Protein 7W5G (pdb70)

Organism: Hypocrea atroviridis (NCBI:txid63577)

Solvent-accessible surface area: 16326 Å² total; per-residue (Å²): 116,63,67,22,49,71,155,74,1,41,161,66,0,75,78,85,115,10,96,1,57,26,0,42,117,40,3,102,70,14,78,42,87,101,4,112,39,20,117,92,6,13,110,97,0,58,109,41,11,154,99,7,99,17,71,144,124,34,28,93,123,15,59,76,103,2,28,1,0,20,3,0,0,3,13,8,5,91,8,176,95,115,33,0,47,5,1,0,13,1,9,0,0,17,32,0,2,42,52,49,10,50,104,61,7,143,28,41,164,69,94,107,14,2,57,101,3,0,58,46,0,28,108,0,0,76,27,0,6,4,137,160,58,90,72,98,43,48,149,74,22,79,18,16,0,60,13,0,3,43,1,0,100,49,0,57,92,18,20,37,108,53,0,5,123,24,0,44,100,21,0,23,67,13,0,44,6,23,67,89,76,29,105,108,145,143,118,94,88,9,27,72,3,153,82,10,26,73,62,52,22,103,28,24,15,24,31,2,9,2,0,3,2,1,16,4,58,105,28,43,0,38,73,148,0,13,115,51,93,0,0,66,50,0,11,68,8,0,4,40,0,4,1,0,0,27,6,0,0,4,0,4,78,42,0,93,92,34,55,1,94,0,3,0,2,0,18,1,32,54,104,120,40,45,1,76,101,0,5,125,102,0,19,21,69,3,84,71,19,20,121,71,0,62,118,0,49,92,110,8,32,90,29,139,128,64,98,140,27,11,55,36,0,98,34,2,9,52,6,0,4,16,3,0,1,0,9,0,8,3,1,20,66,6,63,47,19,7,133,59,100,34,34,57,130,113,91,52,0,74,0,33,0,37,131

Foldseek 3Di:
DAVVLLVVLCVQCAFDKDWFAQLVVLQVVQDWAFAPCLPVLLVVVVVVLVVFPDDPVVSVCCCAFVVQLRLLRRLQVPFDPVLSNLSSLVVVLVVSLCQQQPPPHPQPPPLCSLVVSLVLQLVLLCQQLPDPHDLQRDPVDDRSRRSVSVSSNVLVVLDDNVLSVVLSVLSNQQSVLSNVVRDPDDDSHQDQLVVLLVSCLRHPSCVSQLSSSCSRHRHDQDPVQCPPPLNVLLLSLLSSLQLLVCLVLQVQVCLLVSNQNRSLSSCCSPVVDRSNVSNVVSSVVNSVSSVSNVVSVVVGPDDPPDVVNVVVVVSSSSSSNSSNVSSSVSSCVGPPRHDNVQQDPSRIGTRTNHD

Radius of gyration: 20.21 Å; Cα contacts (8 Å, |Δi|>4): 455; chains: 1; bounding box: 51×44×59 Å

Secondary structure (DSSP, 8-state):
-HHHHHHHHHHHHTT-EEEE--GGGGSTTS-----TTHHHHHHHHHHHHTTS-S-HHHHHHIIIII-HHHHHHHHSTTS-HHHHHHHHHHHHHHHHHHHHHSTTSTTTT-HHHHHHHHHHHHHHHHHHHSSS---SPPTT--HHHHTHHHHHHHHHTTS-HHHHHHHHHHHHHHHHHHHHHS-SS--SSPPPHHHHHHHHHHH-TTHHHHHHHHHHTT----HHHHTSHHHHHHHHHHHHHHHHHHHHHTHHHHHHTT----HHHHHHHHH---HHHHHHHHHHHHHHHHHHHHHHHTTS---SS-HHHHHHHHHHHHHHHHHHHHHHHHHTTSSSSS-GGGB-TT--EEEE---

Nearest PDB structures (foldseek):
  7w5g-assembly1_A  TM=1.003E+00  e=1.400E-52  Trichoderma atroviride
  7w5h-assembly1_A  TM=9.991E-01  e=1.960E-47  Trichoderma atroviride
  7w5j-assembly2_B  TM=9.986E-01  e=8.800E-46  Trichoderma atroviride
  7w5f-assembly1_A  TM=9.976E-01  e=3.267E-45  Trichoderma atroviride
  7w5f-assembly2_B  TM=9.978E-01  e=4.437E-45  Trichoderma atroviride

Structure (mmCIF, N/CA/C/O backbone):
data_7W5G
#
_entry.id   7W5G
#
_cell.length_a   67.831
_cell.length_b   71.063
_cell.length_c   81.017
_cell.angle_alpha   90.000
_cell.angle_beta   90.000
_cell.angle_gamma   90.000
#
_symmetry.space_group_name_H-M   'P 21 21 21'
#
loop_
_entity.id
_entity.type
_entity.pdbx_description
1 polymer 'Terpene cyclase 6'
2 non-polymer 'SULFATE ION'
3 non-polymer GLYCEROL
4 water water
#
loop_
_atom_site.group_PDB
_atom_site.id
_atom_site.type_symbol
_atom_site.label_atom_id
_atom_site.label_alt_id
_atom_site.label_comp_id
_atom_site.label_asym_id
_atom_site.label_entity_id
_atom_site.label_seq_id
_atom_site.pdbx_PDB_ins_code
_atom_site.Cartn_x
_atom_site.Cartn_y
_atom_site.Cartn_z
_atom_site.occupancy
_atom_site.B_iso_or_equiv
_atom_site.auth_seq_id
_atom_site.auth_comp_id
_atom_site.auth_asym_id
_atom_site.auth_atom_id
_atom_site.pdbx_PDB_model_num
ATOM 1 N N . THR A 1 42 ? 32.410 49.894 21.275 1.00 46.18 31 THR A N 1
ATOM 2 C CA . THR A 1 42 ? 33.664 50.164 20.580 1.00 41.97 31 THR A CA 1
ATOM 3 C C . THR A 1 42 ? 33.784 49.294 19.333 1.00 45.10 31 THR A C 1
ATOM 4 O O . THR A 1 42 ? 33.028 48.336 19.162 1.00 43.22 31 THR A O 1
ATOM 8 N N . LEU A 1 43 ? 34.738 49.629 18.462 1.00 41.47 32 LEU A N 1
ATOM 9 C CA . LEU A 1 43 ? 35.003 48.783 17.302 1.00 40.99 32 LEU A CA 1
ATOM 10 C C . LEU A 1 43 ? 35.400 47.375 17.736 1.00 38.75 32 LEU A C 1
ATOM 11 O O . LEU A 1 43 ? 34.879 46.382 17.215 1.00 38.01 32 LEU A O 1
ATOM 16 N N . SER A 1 44 ? 36.302 47.274 18.718 1.00 36.08 33 SER A N 1
ATOM 17 C CA . SER A 1 44 ? 36.766 45.968 19.182 1.00 39.41 33 SER A CA 1
ATOM 18 C C . SER A 1 44 ? 35.627 45.138 19.765 1.00 41.56 33 SER A C 1
ATOM 19 O O . SER A 1 44 ? 35.530 43.931 19.503 1.00 37.74 33 SER A O 1
ATOM 22 N N . GLY A 1 45 ? 34.763 45.759 20.571 1.00 35.70 34 GLY A N 1
ATOM 23 C CA . GLY A 1 45 ? 33.647 45.024 21.147 1.00 36.42 34 GLY A CA 1
ATOM 24 C C . GLY A 1 45 ? 32.650 44.555 20.103 1.00 33.92 34 GLY A C 1
ATOM 25 O O . GLY A 1 45 ? 32.159 43.425 20.163 1.00 30.64 34 GLY A O 1
ATOM 26 N N . GLU A 1 46 ? 32.333 45.419 19.135 1.00 30.17 35 GLU A N 1
ATOM 27 C CA . GLU A 1 46 ? 31.416 45.036 18.062 1.00 32.47 35 GLU A CA 1
ATOM 28 C C . GLU A 1 46 ? 31.967 43.871 17.253 1.00 29.73 35 GLU A C 1
ATOM 29 O O . GLU A 1 46 ? 31.247 42.912 16.951 1.00 30.91 35 GLU A O 1
ATOM 35 N N . ARG A 1 47 ? 33.238 43.958 16.859 1.00 31.14 36 ARG A N 1
ATOM 36 C CA . ARG A 1 47 ? 33.860 42.875 16.108 1.00 32.08 36 ARG A CA 1
ATOM 37 C C . ARG A 1 47 ? 33.833 41.583 16.908 1.00 32.36 36 ARG A C 1
ATOM 38 O O . ARG A 1 47 ? 33.450 40.527 16.393 1.00 27.18 36 ARG A O 1
ATOM 46 N N . ARG A 1 48 ? 34.222 41.662 18.187 1.00 29.81 37 ARG A N 1
ATOM 47 C CA . ARG A 1 48 ? 34.222 40.497 19.066 1.00 31.19 37 ARG A CA 1
ATOM 48 C C . ARG A 1 48 ? 32.858 39.820 19.092 1.00 30.67 37 ARG A C 1
ATOM 49 O O . ARG A 1 48 ? 32.762 38.584 19.079 1.00 29.78 37 ARG A O 1
ATOM 57 N N . GLU A 1 49 ? 31.787 40.619 19.092 1.00 29.74 38 GLU A N 1
ATOM 58 C CA . GLU A 1 49 ? 30.442 40.068 19.195 1.00 31.02 38 GLU A CA 1
ATOM 59 C C . GLU A 1 49 ? 29.977 39.434 17.887 1.00 29.35 38 GLU A C 1
ATOM 60 O O . GLU A 1 49 ? 29.297 38.402 17.905 1.00 26.79 38 GLU A O 1
ATOM 66 N N . ILE A 1 50 ? 30.303 40.044 16.747 1.00 28.69 39 ILE A N 1
ATOM 67 C CA . ILE A 1 50 ? 29.884 39.459 15.474 1.00 27.56 39 ILE A CA 1
ATOM 68 C C . ILE A 1 50 ? 30.599 38.137 15.241 1.00 26.58 39 ILE A C 1
ATOM 69 O O . ILE A 1 50 ? 29.983 37.145 14.832 1.00 25.08 39 ILE A O 1
ATOM 74 N N . ILE A 1 51 ? 31.900 38.090 15.526 1.00 29.81 40 ILE A N 1
ATOM 75 C CA . ILE A 1 51 ? 32.631 36.832 15.421 1.00 28.05 40 ILE A CA 1
ATOM 76 C C . ILE A 1 51 ? 31.991 35.773 16.308 1.00 27.45 40 ILE A C 1
ATOM 77 O O . ILE A 1 51 ? 31.843 34.615 15.906 1.00 25.16 40 ILE A O 1
ATOM 82 N N . ARG A 1 52 ? 31.568 36.159 17.513 1.00 27.52 41 ARG A N 1
ATOM 83 C CA . ARG A 1 52 ? 30.962 35.193 18.425 1.00 29.29 41 ARG A CA 1
ATOM 84 C C . ARG A 1 52 ? 29.676 34.618 17.845 1.00 25.89 41 ARG A C 1
ATOM 85 O O . ARG A 1 52 ? 29.450 33.406 17.885 1.00 29.64 41 ARG A O 1
ATOM 93 N N . ARG A 1 53 ? 28.815 35.479 17.304 1.00 28.28 42 ARG A N 1
ATOM 94 C CA . ARG A 1 53 ? 27.507 35.035 16.839 1.00 26.15 42 ARG A CA 1
ATOM 95 C C . ARG A 1 53 ? 27.575 34.248 15.537 1.00 27.57 42 ARG A C 1
ATOM 96 O O . ARG A 1 53 ? 26.662 33.467 15.259 1.00 28.47 42 ARG A O 1
ATOM 104 N N . ALA A 1 54 ? 28.620 34.440 14.735 1.00 25.27 43 ALA A N 1
ATOM 105 C CA . ALA A 1 54 ? 28.742 33.754 13.453 1.00 29.33 43 ALA A CA 1
ATOM 106 C C . ALA A 1 54 ? 29.774 32.635 13.464 1.00 29.90 43 ALA A C 1
ATOM 107 O O . ALA A 1 54 ? 29.796 31.827 12.525 1.00 27.59 43 ALA A O 1
ATOM 109 N N . LEU A 1 55 ? 30.610 32.552 14.499 1.00 29.45 44 LEU A N 1
ATOM 110 C CA . LEU A 1 55 ? 31.682 31.561 14.518 1.00 28.80 44 LEU A CA 1
ATOM 111 C C . LEU A 1 55 ? 31.143 30.156 14.296 1.00 28.91 44 LEU A C 1
ATOM 112 O O . LEU A 1 55 ? 30.178 29.736 14.941 1.00 28.97 44 LEU A O 1
ATOM 117 N N . ASN A 1 56 ? 31.764 29.442 13.354 1.00 29.88 45 ASN A N 1
ATOM 118 C CA . ASN A 1 56 ? 31.530 28.029 13.079 1.00 29.57 45 ASN A CA 1
ATOM 119 C C . ASN A 1 56 ? 30.154 27.749 12.493 1.00 29.07 45 ASN A C 1
ATOM 120 O O . ASN A 1 56 ? 29.789 26.577 12.328 1.00 24.82 45 ASN A O 1
ATOM 125 N N . LYS A 1 57 ? 29.387 28.786 12.158 1.00 28.25 46 LYS A N 1
ATOM 126 C CA . LYS A 1 57 ? 28.075 28.595 11.558 1.00 24.57 46 LYS A CA 1
ATOM 127 C C . LYS A 1 57 ? 28.193 27.944 10.185 1.00 23.28 46 LYS A C 1
ATOM 128 O O . LYS A 1 57 ? 29.112 28.239 9.414 1.00 23.13 46 LYS A O 1
ATOM 134 N N . LYS A 1 58 ? 27.256 27.048 9.891 1.00 24.14 47 LYS A N 1
ATOM 135 C CA . LYS A 1 58 ? 27.062 26.495 8.560 1.00 23.61 47 LYS A CA 1
ATOM 136 C C . LYS A 1 58 ? 25.743 27.020 8.018 1.00 25.22 47 LYS A C 1
ATOM 137 O O . LYS A 1 58 ? 24.734 27.030 8.734 1.00 23.13 47 LYS A O 1
ATOM 143 N N . ILE A 1 59 ? 25.757 27.486 6.770 1.00 21.84 48 ILE A N 1
ATOM 144 C CA . ILE A 1 59 ? 24.569 28.018 6.122 1.00 19.67 48 ILE A CA 1
ATOM 145 C C . ILE A 1 59 ? 24.455 27.367 4.753 1.00 18.80 48 ILE A C 1
ATOM 146 O O . ILE A 1 59 ? 25.417 27.376 3.980 1.00 21.25 48 ILE A O 1
ATOM 151 N N . LEU A 1 60 ? 23.293 26.793 4.466 1.00 16.19 49 LEU A N 1
ATOM 152 C CA . LEU A 1 60 ? 23.021 26.179 3.168 1.00 16.10 49 LEU A CA 1
ATOM 153 C C . LEU A 1 60 ? 22.370 27.230 2.276 1.00 21.84 49 LEU A C 1
ATOM 154 O O . LEU A 1 60 ? 21.249 27.676 2.544 1.00 23.72 49 LEU A O 1
ATOM 159 N N . VAL A 1 61 ? 23.074 27.646 1.231 1.00 17.14 50 VAL A N 1
ATOM 160 C CA . VAL A 1 61 ? 22.637 28.748 0.377 1.00 17.14 50 VAL A CA 1
ATOM 161 C C . VAL A 1 61 ? 22.074 28.168 -0.915 1.00 15.79 50 VAL A C 1
ATOM 162 O O . VAL A 1 61 ? 22.778 27.409 -1.594 1.00 17.43 50 VAL A O 1
ATOM 166 N N . PRO A 1 62 ? 20.838 28.499 -1.293 1.00 17.65 51 PRO A N 1
ATOM 167 C CA . PRO A 1 62 ? 20.282 28.002 -2.556 1.00 17.86 51 PRO A CA 1
ATOM 168 C C . PRO A 1 62 ? 21.040 28.541 -3.761 1.00 17.79 51 PRO A C 1
ATOM 169 O O . PRO A 1 62 ? 21.797 29.512 -3.680 1.00 16.34 51 PRO A O 1
ATOM 173 N N . ASN A 1 63 ? 20.808 27.896 -4.905 1.00 14.41 52 ASN A N 1
ATOM 174 C CA . ASN A 1 63 ? 21.434 28.301 -6.158 1.00 14.32 52 ASN A CA 1
ATOM 175 C C . ASN A 1 63 ? 20.938 29.683 -6.535 1.00 14.96 52 ASN A C 1
ATOM 176 O O . ASN A 1 63 ? 19.769 29.846 -6.901 1.00 14.43 52 ASN A O 1
ATOM 181 N N . ILE A 1 64 ? 21.827 30.678 -6.477 1.00 15.02 53 ILE A N 1
ATOM 182 C CA . ILE A 1 64 ? 21.409 32.055 -6.730 1.00 16.03 53 ILE A CA 1
ATOM 183 C C . ILE A 1 64 ? 20.922 32.236 -8.163 1.00 14.90 53 ILE A C 1
ATOM 184 O O . ILE A 1 64 ? 20.070 33.089 -8.425 1.00 16.17 53 ILE A O 1
ATOM 189 N N . LEU A 1 65 ? 21.408 31.427 -9.106 1.00 15.88 54 LEU A N 1
ATOM 190 C CA . LEU A 1 65 ? 20.954 31.609 -10.486 1.00 16.55 54 LEU A CA 1
ATOM 191 C C . LEU A 1 65 ? 19.462 31.338 -10.650 1.00 17.33 54 LEU A C 1
ATOM 192 O O . LEU A 1 65 ? 18.850 31.868 -11.585 1.00 14.82 54 LEU A O 1
ATOM 197 N N . GLU A 1 66 ? 18.859 30.554 -9.751 1.00 17.18 55 GLU A N 1
ATOM 198 C CA . GLU A 1 66 ? 17.413 30.363 -9.784 1.00 16.04 55 GLU A CA 1
ATOM 199 C C . GLU A 1 66 ? 16.644 31.654 -9.515 1.00 17.71 55 GLU A C 1
ATOM 200 O O . GLU A 1 66 ? 15.455 31.734 -9.849 1.00 17.71 55 GLU A O 1
ATOM 206 N N . LEU A 1 67 ? 17.280 32.663 -8.923 1.00 12.54 56 LEU A N 1
ATOM 207 C CA . LEU A 1 67 ? 16.577 33.920 -8.678 1.00 14.36 56 LEU A CA 1
ATOM 208 C C . LEU A 1 67 ? 16.554 34.849 -9.883 1.00 15.97 56 LEU A C 1
ATOM 209 O O . LEU A 1 67 ? 15.859 35.871 -9.834 1.00 16.52 56 LEU A O 1
ATOM 214 N N . MET A 1 68 ? 17.290 34.536 -10.951 1.00 16.21 57 MET A N 1
ATOM 215 C CA . MET A 1 68 ? 17.282 35.327 -12.184 1.00 14.17 57 MET A CA 1
ATOM 216 C C . MET A 1 68 ? 16.965 34.421 -13.369 1.00 16.31 57 MET A C 1
ATOM 217 O O . MET A 1 68 ? 17.757 34.299 -14.313 1.00 15.54 57 MET A O 1
ATOM 222 N N . PRO A 1 69 ? 15.787 33.789 -13.362 1.00 16.98 58 PRO A N 1
ATOM 223 C CA . PRO A 1 69 ? 15.557 32.655 -14.276 1.00 17.79 58 PRO A CA 1
ATOM 224 C C . PRO A 1 69 ? 15.445 33.029 -15.749 1.00 19.55 58 PRO A C 1
ATOM 225 O O . PRO A 1 69 ? 15.711 32.173 -16.603 1.00 21.75 58 PRO A O 1
ATOM 229 N N . ALA A 1 70 ? 15.052 34.257 -16.089 1.00 14.17 59 ALA A N 1
ATOM 230 C CA . ALA A 1 70 ? 14.946 34.626 -17.496 1.00 16.33 59 ALA A CA 1
ATOM 231 C C . ALA A 1 70 ? 16.285 34.997 -18.111 1.00 16.59 59 ALA A C 1
ATOM 232 O O . ALA A 1 70 ? 16.331 35.276 -19.313 1.00 16.37 59 ALA A O 1
ATOM 234 N N . TRP A 1 71 ? 17.364 35.009 -17.321 1.00 10.82 60 TRP A N 1
ATOM 235 C CA . TRP A 1 71 ? 18.677 35.463 -17.773 1.00 12.90 60 TRP A CA 1
ATOM 236 C C . TRP A 1 71 ? 19.637 34.279 -17.858 1.00 16.29 60 TRP A C 1
ATOM 237 O O . TRP A 1 71 ? 20.197 33.859 -16.835 1.00 16.04 60 TRP A O 1
ATOM 248 N N . PRO A 1 72 ? 19.873 33.718 -19.039 1.00 14.67 61 PRO A N 1
ATOM 249 C CA . PRO A 1 72 ? 20.622 32.461 -19.121 1.00 18.05 61 PRO A CA 1
ATOM 250 C C . PRO A 1 72 ? 22.125 32.678 -19.058 1.00 17.14 61 PRO A C 1
ATOM 251 O O . PRO A 1 72 ? 22.644 33.741 -19.408 1.00 14.54 61 PRO A O 1
ATOM 255 N N . SER A 1 73 ? 22.821 31.644 -18.591 1.00 15.87 62 SER A N 1
ATOM 256 C CA . SER A 1 73 ? 24.277 31.611 -18.563 1.00 14.06 62 SER A CA 1
ATOM 257 C C . SER A 1 73 ? 24.795 30.719 -19.681 1.00 19.43 62 SER A C 1
ATOM 258 O O . SER A 1 73 ? 24.243 29.643 -19.936 1.00 20.10 62 SER A O 1
ATOM 261 N N . GLU A 1 74 ? 25.880 31.151 -20.319 1.00 15.21 63 GLU A N 1
ATOM 262 C CA . GLU A 1 74 ? 26.550 30.350 -21.336 1.00 13.66 63 GLU A CA 1
ATOM 263 C C . GLU A 1 74 ? 28.058 30.529 -21.198 1.00 14.12 63 GLU A C 1
ATOM 264 O O . GLU A 1 74 ? 28.536 31.399 -20.465 1.00 14.31 63 GLU A O 1
ATOM 270 N N . PHE A 1 75 ? 28.814 29.685 -21.904 1.00 13.95 64 PHE A N 1
ATOM 271 C CA . PHE A 1 75 ? 30.272 29.646 -21.797 1.00 11.47 64 PHE A CA 1
ATOM 272 C C . PHE A 1 75 ? 30.866 29.856 -23.182 1.00 14.10 64 PHE A C 1
ATOM 273 O O . PHE A 1 75 ? 30.529 29.123 -24.112 1.00 15.15 64 PHE A O 1
ATOM 281 N N . GLN A 1 76 ? 31.748 30.848 -23.318 1.00 10.63 65 GLN A N 1
ATOM 282 C CA . GLN A 1 76 ? 32.396 31.090 -24.603 1.00 10.77 65 GLN A CA 1
ATOM 283 C C . GLN A 1 76 ? 33.138 29.822 -25.034 1.00 12.72 65 GLN A C 1
ATOM 284 O O . GLN A 1 76 ? 33.803 29.188 -24.204 1.00 11.21 65 GLN A O 1
ATOM 290 N N . PRO A 1 77 ? 32.997 29.378 -26.286 1.00 11.17 66 PRO A N 1
ATOM 291 C CA . PRO A 1 77 ? 33.427 28.006 -26.627 1.00 11.03 66 PRO A CA 1
ATOM 292 C C . PRO A 1 77 ? 34.930 27.795 -26.698 1.00 14.14 66 PRO A C 1
ATOM 293 O O . PRO A 1 77 ? 35.354 26.645 -26.893 1.00 14.18 66 PRO A O 1
ATOM 297 N N . ASN A 1 78 ? 35.749 28.838 -26.574 1.00 12.05 67 ASN A N 1
ATOM 298 C CA . ASN A 1 78 ? 37.189 28.705 -26.741 1.00 12.82 67 ASN A CA 1
ATOM 299 C C . ASN A 1 78 ? 37.954 28.935 -25.444 1.00 10.70 67 ASN A C 1
ATOM 300 O O . ASN A 1 78 ? 39.155 29.215 -25.484 1.00 11.97 67 ASN A O 1
ATOM 305 N N . ILE A 1 79 ? 37.287 28.816 -24.293 1.00 12.17 68 ILE A N 1
ATOM 306 C CA . ILE A 1 79 ? 37.927 29.168 -23.024 1.00 11.08 68 ILE A CA 1
ATOM 307 C C . ILE A 1 79 ? 39.240 28.414 -22.844 1.00 12.21 68 ILE A C 1
ATOM 308 O O . ILE A 1 79 ? 40.262 28.997 -22.458 1.00 10.88 68 ILE A O 1
ATOM 313 N N . ASP A 1 80 ? 39.237 27.105 -23.131 1.00 12.74 69 ASP A N 1
ATOM 314 C CA . ASP A 1 80 ? 40.430 26.294 -22.895 1.00 11.58 69 ASP A CA 1
ATOM 315 C C . ASP A 1 80 ? 41.599 26.772 -23.743 1.00 11.13 69 ASP A C 1
ATOM 316 O O . ASP A 1 80 ? 42.717 26.927 -23.244 1.00 13.03 69 ASP A O 1
ATOM 321 N N . GLU A 1 81 ? 41.364 26.984 -25.039 1.00 11.68 70 GLU A N 1
ATOM 322 C CA . GLU A 1 81 ? 42.431 27.444 -25.925 1.00 12.06 70 GLU A CA 1
ATOM 323 C C . GLU A 1 81 ? 42.939 28.826 -25.515 1.00 14.71 70 GLU A C 1
ATOM 324 O O . GLU A 1 81 ? 44.136 29.115 -25.614 1.00 13.78 70 GLU A O 1
ATOM 330 N N . VAL A 1 82 ? 42.042 29.697 -25.061 1.00 10.39 71 VAL A N 1
ATOM 331 C CA . VAL A 1 82 ? 42.486 31.014 -24.609 1.00 11.25 71 VAL A CA 1
ATOM 332 C C . VAL A 1 82 ? 43.340 30.880 -23.360 1.00 11.11 71 VAL A C 1
ATOM 333 O O . VAL A 1 82 ? 44.348 31.581 -23.202 1.00 11.70 71 VAL A O 1
ATOM 337 N N . ASN A 1 83 ? 42.987 29.939 -22.479 1.00 10.60 72 ASN A N 1
ATOM 338 C CA . ASN A 1 83 ? 43.779 29.731 -21.273 1.00 11.03 72 ASN A CA 1
ATOM 339 C C . ASN A 1 83 ? 45.194 29.267 -21.604 1.00 12.63 72 ASN A C 1
ATOM 340 O O . ASN A 1 83 ? 46.142 29.620 -20.893 1.00 12.53 72 ASN A O 1
ATOM 345 N N . VAL A 1 84 ? 45.365 28.474 -22.669 1.00 14.00 73 VAL A N 1
ATOM 346 C CA . VAL A 1 84 ? 46.718 28.126 -23.101 1.00 12.96 73 VAL A CA 1
ATOM 347 C C . VAL A 1 84 ? 47.509 29.391 -23.434 1.00 12.76 73 VAL A C 1
ATOM 348 O O . VAL A 1 84 ? 48.673 29.544 -23.032 1.00 15.27 73 VAL A O 1
ATOM 352 N N . GLU A 1 85 ? 46.886 30.327 -24.151 1.00 13.02 74 GLU A N 1
ATOM 353 C CA . GLU A 1 85 ? 47.551 31.590 -24.459 1.00 15.54 74 GLU A CA 1
ATOM 354 C C . GLU A 1 85 ? 47.784 32.419 -23.204 1.00 13.47 74 GLU A C 1
ATOM 355 O O . GLU A 1 85 ? 48.820 33.078 -23.067 1.00 13.55 74 GLU A O 1
ATOM 361 N N . ILE A 1 86 ? 46.818 32.413 -22.289 1.00 13.73 75 ILE A N 1
ATOM 362 C CA . ILE A 1 86 ? 46.951 33.183 -21.056 1.00 9.32 75 ILE A CA 1
ATOM 363 C C . ILE A 1 86 ? 48.100 32.651 -20.208 1.00 11.63 75 ILE A C 1
ATOM 364 O O . ILE A 1 86 ? 48.848 33.421 -19.592 1.00 12.36 75 ILE A O 1
ATOM 369 N N . ASP A 1 87 ? 48.264 31.325 -20.166 1.00 11.50 76 ASP A N 1
ATOM 370 C CA . ASP A 1 87 ? 49.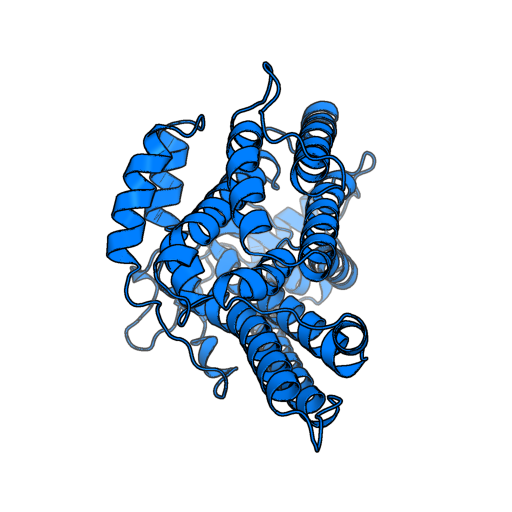352 30.750 -19.388 1.00 14.57 76 ASP A CA 1
ATOM 371 C C . ASP A 1 87 ? 50.707 31.173 -19.938 1.00 14.20 76 ASP A C 1
ATOM 372 O O . ASP A 1 87 ? 51.637 31.444 -19.169 1.00 15.63 76 ASP A O 1
ATOM 377 N N . GLU A 1 88 ? 50.842 31.233 -21.262 1.00 14.99 77 GLU A N 1
ATOM 378 C CA . GLU A 1 88 ? 52.093 31.709 -21.843 1.00 15.84 77 GLU A CA 1
ATOM 379 C C . GLU A 1 88 ? 52.309 33.185 -21.528 1.00 15.88 77 GLU A C 1
ATOM 380 O O . GLU A 1 88 ? 53.414 33.597 -21.159 1.00 14.04 77 GLU A O 1
ATOM 386 N N . TRP A 1 89 ? 51.247 33.983 -21.636 1.00 12.29 78 TRP A N 1
ATOM 387 C CA . TRP A 1 89 ? 51.337 35.412 -21.345 1.00 14.47 78 TRP A CA 1
ATOM 388 C C . TRP A 1 89 ? 51.700 35.679 -19.882 1.00 15.21 78 TRP A C 1
ATOM 389 O O . TRP A 1 89 ? 52.468 36.608 -19.584 1.00 14.57 78 TRP A O 1
ATOM 400 N N . LEU A 1 90 ? 51.161 34.885 -18.953 1.00 13.73 79 LEU A N 1
ATOM 401 C CA . LEU A 1 90 ? 51.418 35.126 -17.530 1.00 14.90 79 LEU A CA 1
ATOM 402 C C . LEU A 1 90 ? 52.891 34.975 -17.172 1.00 18.64 79 LEU A C 1
ATOM 403 O O . LEU A 1 90 ? 53.341 35.567 -16.185 1.00 16.97 79 LEU A O 1
ATOM 408 N N . LYS A 1 91 ? 53.654 34.204 -17.953 1.00 16.41 80 LYS A N 1
ATOM 409 C CA . LYS A 1 91 ? 55.095 34.123 -17.726 1.00 17.06 80 LYS A CA 1
ATOM 410 C C . LYS A 1 91 ? 55.762 35.492 -17.806 1.00 23.06 80 LYS A C 1
ATOM 411 O O . LYS A 1 91 ? 56.750 35.738 -17.103 1.00 24.32 80 LYS A O 1
ATOM 417 N N . THR A 1 92 ? 55.241 36.385 -18.651 1.00 18.50 81 THR A N 1
ATOM 418 C CA . THR A 1 92 ? 55.817 37.709 -18.876 1.00 21.57 81 THR A CA 1
ATOM 419 C C . THR A 1 92 ? 55.344 38.761 -17.874 1.00 23.89 81 THR A C 1
ATOM 420 O O . THR A 1 92 ? 55.854 39.888 -17.897 1.00 23.05 81 THR A O 1
ATOM 424 N N . VAL A 1 93 ? 54.392 38.435 -17.007 1.00 18.23 82 VAL A N 1
ATOM 425 C CA . VAL A 1 93 ? 53.814 39.418 -16.096 1.00 16.67 82 VAL A CA 1
ATOM 426 C C . VAL A 1 93 ? 54.687 39.521 -14.854 1.00 19.94 82 VAL A C 1
ATOM 427 O O . VAL A 1 93 ? 55.032 38.509 -14.234 1.00 18.50 82 VAL A O 1
ATOM 431 N N . ASN A 1 94 ? 55.046 40.750 -14.485 1.00 19.52 83 ASN A N 1
ATOM 432 C CA . ASN A 1 94 ? 55.935 40.978 -13.344 1.00 19.07 83 ASN A CA 1
ATOM 433 C C . ASN A 1 94 ? 55.130 41.086 -12.051 1.00 19.82 83 ASN A C 1
ATOM 434 O O . ASN A 1 94 ? 55.058 42.121 -11.390 1.00 19.35 83 ASN A O 1
ATOM 439 N N . VAL A 1 95 ? 54.504 39.962 -11.728 1.00 19.77 84 VAL A N 1
ATOM 440 C CA . VAL A 1 95 ? 53.819 39.701 -10.473 1.00 17.47 84 VAL A CA 1
ATOM 441 C C . VAL A 1 95 ? 54.431 38.427 -9.909 1.00 19.00 84 VAL A C 1
ATOM 442 O O . VAL A 1 95 ? 54.857 37.551 -10.669 1.00 17.95 84 VAL A O 1
ATOM 446 N N . ALA A 1 96 ? 54.512 38.339 -8.581 1.00 22.03 85 ALA A N 1
ATOM 447 C CA . ALA A 1 96 ? 55.198 37.214 -7.952 1.00 21.25 85 ALA A CA 1
ATOM 448 C C . ALA A 1 96 ? 54.628 35.881 -8.427 1.00 19.97 85 ALA A C 1
ATOM 449 O O . ALA A 1 96 ? 53.414 35.718 -8.566 1.00 17.36 85 ALA A O 1
ATOM 451 N N . LYS A 1 97 ? 55.524 34.925 -8.671 1.00 18.53 86 LYS A N 1
ATOM 452 C CA . LYS A 1 97 ? 55.111 33.638 -9.231 1.00 21.46 86 LYS A CA 1
ATOM 453 C C . LYS A 1 97 ? 54.051 32.954 -8.375 1.00 19.52 86 LYS A C 1
ATOM 454 O O . LYS A 1 97 ? 53.077 32.407 -8.907 1.00 19.26 86 LYS A O 1
ATOM 460 N N . GLU A 1 98 ? 54.206 32.969 -7.048 1.00 20.17 87 GLU A N 1
ATOM 461 C CA . GLU A 1 98 ? 53.224 32.261 -6.231 1.00 23.06 87 GLU A CA 1
ATOM 462 C C . GLU A 1 98 ? 51.856 32.925 -6.330 1.00 22.29 87 GLU A C 1
ATOM 463 O O . GLU A 1 98 ? 50.824 32.238 -6.349 1.00 20.37 87 GLU A O 1
ATOM 469 N N . LYS A 1 99 ? 51.836 34.255 -6.445 1.00 16.54 88 LYS A N 1
ATOM 470 C CA . LYS A 1 99 ? 50.577 34.966 -6.635 1.00 15.02 88 LYS A CA 1
ATOM 471 C C . LYS A 1 99 ? 49.963 34.654 -7.999 1.00 15.35 88 LYS A C 1
ATOM 472 O O . LYS A 1 99 ? 48.750 34.439 -8.103 1.00 14.83 88 LYS A O 1
ATOM 478 N N . LYS A 1 100 ? 50.777 34.631 -9.059 1.00 12.91 89 LYS A N 1
ATOM 479 C CA . LYS A 1 100 ? 50.228 34.332 -10.384 1.00 13.09 89 LYS A CA 1
ATOM 480 C C . LYS A 1 100 ? 49.635 32.927 -10.436 1.00 15.24 89 LYS A C 1
ATOM 481 O O . LYS A 1 100 ? 48.569 32.718 -11.027 1.00 14.12 89 LYS A O 1
ATOM 487 N N . LEU A 1 101 ? 50.314 31.950 -9.830 1.00 17.62 90 LEU A N 1
ATOM 488 C CA . LEU A 1 101 ? 49.810 30.577 -9.844 1.00 16.98 90 LEU A CA 1
ATOM 489 C C . LEU A 1 101 ? 48.491 30.455 -9.091 1.00 16.78 90 LEU A C 1
ATOM 490 O O . LEU A 1 101 ? 47.588 29.722 -9.514 1.00 16.57 90 LEU A O 1
ATOM 49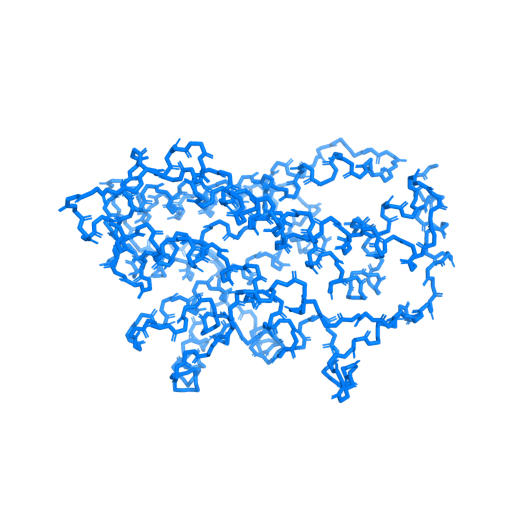5 N N . LYS A 1 102 ? 48.373 31.132 -7.951 1.00 16.52 91 LYS A N 1
ATOM 496 C CA . LYS A 1 102 ? 47.169 30.987 -7.146 1.00 17.66 91 LYS A CA 1
ATOM 497 C C . LYS A 1 102 ? 45.972 31.640 -7.827 1.00 15.66 91 LYS A C 1
ATOM 498 O O . LYS A 1 102 ? 44.878 31.062 -7.859 1.00 16.39 91 LYS A O 1
ATOM 504 N N . HIS A 1 103 ? 46.160 32.838 -8.387 1.00 14.07 92 HIS A N 1
ATOM 505 C CA . HIS A 1 103 ? 45.080 33.466 -9.141 1.00 14.07 92 HIS A CA 1
ATOM 506 C C . HIS A 1 103 ? 44.661 32.608 -10.323 1.00 14.47 92 HIS A C 1
ATOM 507 O O . HIS A 1 103 ? 43.462 32.434 -10.574 1.00 12.74 92 HIS A O 1
ATOM 514 N N . ARG A 1 104 ? 45.635 32.049 -11.046 1.00 13.77 93 ARG A N 1
ATOM 515 C CA . ARG A 1 104 ? 45.314 31.252 -12.229 1.00 13.51 93 ARG A CA 1
ATOM 516 C C . ARG A 1 104 ? 44.516 30.011 -11.851 1.00 13.79 93 ARG A C 1
ATOM 517 O O . ARG A 1 104 ? 43.516 29.681 -12.502 1.00 11.98 93 ARG A O 1
ATOM 525 N N . ALA A 1 105 ? 44.914 29.334 -10.771 1.00 11.31 94 ALA A N 1
ATOM 526 C CA . ALA A 1 105 ? 44.247 28.092 -10.399 1.00 13.50 94 ALA A CA 1
ATOM 527 C C . ALA A 1 105 ? 42.885 28.351 -9.761 1.00 15.28 94 ALA A C 1
ATOM 528 O O . ALA A 1 105 ? 41.876 27.770 -10.175 1.00 12.99 94 ALA A O 1
ATOM 530 N N . ARG A 1 106 ? 42.838 29.215 -8.743 1.00 12.84 95 ARG A N 1
ATOM 531 C CA . ARG A 1 106 ? 41.616 29.406 -7.971 1.00 12.55 95 ARG A CA 1
ATOM 532 C C . ARG A 1 106 ? 40.706 30.465 -8.574 1.00 13.35 95 ARG A C 1
ATOM 533 O O . ARG A 1 106 ? 39.481 30.346 -8.478 1.00 13.95 95 ARG A O 1
ATOM 541 N N . GLY A 1 107 ? 41.270 31.477 -9.213 1.00 12.43 96 GLY A N 1
ATOM 542 C CA . GLY A 1 107 ? 40.462 32.499 -9.857 1.00 14.56 96 GLY A CA 1
ATOM 543 C C . GLY A 1 107 ? 40.095 32.171 -11.295 1.00 11.24 96 GLY A C 1
ATOM 544 O O . GLY A 1 107 ? 38.924 32.265 -11.673 1.00 12.43 96 GLY A O 1
ATOM 545 N N . ASN A 1 108 ? 41.075 31.805 -12.116 1.00 11.55 97 ASN A N 1
ATOM 546 C CA . ASN A 1 108 ? 40.815 31.329 -13.474 1.00 11.22 97 ASN A CA 1
ATOM 547 C C . ASN A 1 108 ? 39.948 32.326 -14.251 1.00 11.42 97 ASN A C 1
ATOM 548 O O . ASN A 1 108 ? 38.854 32.009 -14.716 1.00 10.05 97 ASN A O 1
ATOM 553 N N . TYR A 1 109 ? 40.449 33.562 -14.377 1.00 10.06 98 TYR A N 1
ATOM 554 C CA . TYR A 1 109 ? 39.590 34.642 -14.869 1.00 11.66 98 TYR A CA 1
ATOM 555 C C . TYR A 1 109 ? 39.272 34.549 -16.357 1.00 9.76 98 TYR A C 1
ATOM 556 O O . TYR A 1 109 ? 38.367 35.252 -16.809 1.00 10.90 98 TYR A O 1
ATOM 565 N N . THR A 1 110 ? 39.985 33.728 -17.135 1.00 10.98 99 THR A N 1
ATOM 566 C CA . THR A 1 110 ? 39.545 33.468 -18.510 1.00 8.97 99 THR A CA 1
ATOM 567 C C . THR A 1 110 ? 38.141 32.879 -18.527 1.00 11.83 99 THR A C 1
ATOM 568 O O . THR A 1 110 ? 37.327 33.203 -19.401 1.00 10.59 99 THR A O 1
ATOM 572 N N . LEU A 1 111 ? 37.841 32.010 -17.556 1.00 11.70 100 LEU A N 1
ATOM 573 C CA . LEU A 1 111 ? 36.491 31.475 -17.412 1.00 10.25 100 LEU A CA 1
ATOM 574 C C . LEU A 1 111 ? 35.485 32.581 -17.121 1.00 11.83 100 LEU A C 1
ATOM 575 O O . LEU A 1 111 ? 34.391 32.603 -17.699 1.00 11.33 100 LEU A O 1
ATOM 580 N N . LEU A 1 112 ? 35.833 33.509 -16.221 1.00 9.73 101 LEU A N 1
ATOM 581 C CA . LEU A 1 112 ? 34.954 34.641 -15.947 1.00 10.38 101 LEU A CA 1
ATOM 582 C C . LEU A 1 112 ? 34.676 35.430 -17.218 1.00 8.28 101 LEU A C 1
ATOM 583 O O . LEU A 1 112 ? 33.523 35.749 -17.523 1.00 11.05 101 LEU A O 1
ATOM 588 N N . ALA A 1 113 ? 35.727 35.754 -17.976 1.00 8.64 102 ALA A N 1
ATOM 589 C CA . ALA A 1 113 ? 35.522 36.447 -19.250 1.00 10.58 102 ALA A CA 1
ATOM 590 C C . ALA A 1 113 ? 34.640 35.626 -20.184 1.00 11.34 102 ALA A C 1
ATOM 591 O O . ALA A 1 113 ? 33.759 36.170 -20.866 1.00 10.25 102 ALA A O 1
ATOM 593 N N . GLY A 1 114 ? 34.837 34.303 -20.204 1.00 10.32 103 GLY A N 1
ATOM 594 C CA . GLY A 1 114 ? 34.045 33.464 -21.088 1.00 12.43 103 GLY A CA 1
ATOM 595 C C . GLY A 1 114 ? 32.582 33.381 -20.706 1.00 13.36 103 GLY A C 1
ATOM 596 O O . GLY A 1 114 ? 31.752 33.043 -21.557 1.00 11.92 103 GLY A O 1
ATOM 597 N N . ILE A 1 115 ? 32.247 33.662 -19.446 1.00 10.20 104 ILE A N 1
ATOM 598 C CA . ILE A 1 115 ? 30.843 33.685 -19.041 1.00 11.42 104 ILE A CA 1
ATOM 599 C C . ILE A 1 115 ? 30.236 35.069 -19.241 1.00 11.97 104 ILE A C 1
ATOM 600 O O . ILE A 1 115 ? 29.073 35.194 -19.644 1.00 10.00 104 ILE A O 1
ATOM 605 N N . TYR A 1 116 ? 31.014 36.118 -18.959 1.00 9.45 105 TYR A N 1
ATOM 606 C CA . TYR A 1 116 ? 30.555 37.475 -19.229 1.00 9.96 105 TYR A CA 1
ATOM 607 C C . TYR A 1 116 ? 30.301 37.689 -20.715 1.00 10.66 105 TYR A C 1
ATOM 608 O O . TYR A 1 116 ? 29.405 38.460 -21.090 1.00 11.84 105 TYR A O 1
ATOM 617 N N . TYR A 1 117 ? 31.112 37.059 -21.568 1.00 11.75 106 TYR A N 1
ATOM 618 C CA . TYR A 1 117 ? 31.143 37.351 -23.005 1.00 11.15 106 TYR A CA 1
ATOM 619 C C . TYR A 1 117 ? 31.025 36.047 -23.791 1.00 11.39 106 TYR A C 1
ATOM 620 O O . TYR A 1 117 ? 31.922 35.669 -24.553 1.00 12.50 106 TYR A O 1
ATOM 629 N N . PRO A 1 118 ? 29.916 35.328 -23.627 1.00 10.91 107 PRO A N 1
ATOM 630 C CA . PRO A 1 118 ? 29.850 33.964 -24.177 1.00 12.47 107 PRO A CA 1
ATOM 631 C C . PRO A 1 118 ? 29.742 33.912 -25.683 1.00 14.12 107 PRO A C 1
ATOM 632 O O . PRO A 1 118 ? 29.989 32.844 -26.256 1.00 15.61 107 PRO A O 1
ATOM 636 N N . HIS A 1 119 ? 29.376 35.007 -26.345 1.00 11.40 108 HIS A N 1
ATOM 637 C CA . HIS A 1 119 ? 29.133 34.976 -27.782 1.00 15.66 108 HIS A CA 1
ATOM 638 C C . HIS A 1 119 ? 30.167 35.760 -28.571 1.00 16.30 108 HIS A C 1
ATOM 639 O O . HIS A 1 119 ? 29.985 35.963 -29.780 1.00 14.37 108 HIS A O 1
ATOM 646 N N . CYS A 1 120 ? 31.248 36.204 -27.928 1.00 12.12 109 CYS A N 1
ATOM 647 C CA . CYS A 1 120 ? 32.255 36.952 -28.663 1.00 12.18 109 CYS A CA 1
ATOM 648 C C . CYS A 1 120 ? 33.089 36.009 -29.524 1.00 14.89 109 CYS A C 1
ATOM 649 O O . CYS A 1 120 ? 33.160 34.803 -29.284 1.00 14.80 109 CYS A O 1
ATOM 652 N N . ARG A 1 121 ? 33.684 36.572 -30.570 1.00 14.92 110 ARG A N 1
ATOM 653 C CA . ARG A 1 121 ? 34.612 35.808 -31.387 1.00 16.00 110 ARG A CA 1
ATOM 654 C C . ARG A 1 121 ? 35.898 35.572 -30.608 1.00 15.87 110 ARG A C 1
ATOM 655 O O . ARG A 1 121 ? 36.275 36.368 -29.744 1.00 14.68 110 ARG A O 1
ATOM 663 N N . LYS A 1 122 ? 36.553 34.441 -30.898 1.00 12.81 111 LYS A N 1
ATOM 664 C CA . LYS A 1 122 ? 37.718 34.009 -30.126 1.00 14.98 111 LYS A CA 1
ATOM 665 C C . LYS A 1 122 ? 38.775 35.110 -30.019 1.00 13.89 111 LYS A C 1
ATOM 666 O O . LYS A 1 122 ? 39.428 35.256 -28.977 1.00 12.05 111 LYS A O 1
ATOM 672 N N . GLU A 1 123 ? 38.949 35.899 -31.085 1.00 13.99 112 GLU A N 1
ATOM 673 C CA . GLU A 1 123 ? 39.982 36.937 -31.099 1.00 14.62 112 GLU A CA 1
ATOM 674 C C . GLU A 1 123 ? 39.792 37.967 -29.984 1.00 14.51 112 GLU A C 1
ATOM 675 O O . GLU A 1 123 ? 40.765 38.602 -29.559 1.00 15.23 112 GLU A O 1
ATOM 681 N N . LYS A 1 124 ? 38.565 38.139 -29.485 1.00 11.88 113 LYS A N 1
ATOM 682 C CA . LYS A 1 124 ? 38.335 39.129 -28.430 1.00 13.06 113 LYS A CA 1
ATOM 683 C C . LYS A 1 124 ? 38.691 38.612 -27.041 1.00 13.27 113 LYS A C 1
ATOM 684 O O . LYS A 1 124 ? 38.844 39.410 -26.112 1.00 11.67 113 LYS A O 1
ATOM 690 N N . MET A 1 125 ? 38.822 37.296 -26.873 1.00 11.57 114 MET A N 1
ATOM 691 C CA . MET A 1 125 ? 38.915 36.736 -25.531 1.00 10.86 114 MET A CA 1
ATOM 692 C C . MET A 1 125 ? 40.229 37.076 -24.836 1.00 11.24 114 MET A C 1
ATOM 693 O O . MET A 1 125 ? 40.248 37.216 -23.612 1.00 12.99 114 MET A O 1
ATOM 698 N N . LEU A 1 126 ? 41.337 37.206 -25.574 1.00 10.84 115 LEU A N 1
ATOM 699 C CA . LEU A 1 126 ? 42.623 37.374 -24.897 1.00 11.86 115 LEU A CA 1
ATOM 700 C C . LEU A 1 126 ? 42.668 38.681 -24.107 1.00 10.91 115 LEU A C 1
ATOM 701 O O . LEU A 1 126 ? 43.014 38.686 -22.924 1.00 11.94 115 LEU A O 1
ATOM 706 N N . ALA A 1 127 ? 42.325 39.797 -24.750 1.00 13.21 116 ALA A N 1
ATOM 707 C CA . ALA A 1 127 ? 42.359 41.085 -24.054 1.00 12.27 116 ALA A CA 1
ATOM 708 C C . ALA A 1 127 ? 41.382 41.110 -22.884 1.00 11.62 116 ALA A C 1
ATOM 709 O O . ALA A 1 127 ? 41.700 41.632 -21.809 1.00 11.27 116 ALA A O 1
ATOM 711 N N . LEU A 1 128 ? 40.180 40.562 -23.078 1.00 10.25 117 LEU A N 1
ATOM 712 C CA . LEU A 1 128 ? 39.191 40.545 -22.008 1.00 11.41 117 LEU A CA 1
ATOM 713 C C . LEU A 1 128 ? 39.686 39.733 -20.819 1.00 11.57 117 LEU A C 1
ATOM 714 O O . LEU A 1 128 ? 39.497 40.128 -19.661 1.00 11.05 117 LEU A O 1
ATOM 719 N N . SER A 1 129 ? 40.342 38.602 -21.086 1.00 10.60 118 SER A N 1
ATOM 720 C CA . SER A 1 129 ? 40.851 37.776 -19.996 1.00 8.86 118 SER A CA 1
ATOM 721 C C . SER A 1 129 ? 42.048 38.433 -19.317 1.00 9.93 118 SER A C 1
ATOM 722 O O . SER A 1 129 ? 42.180 38.372 -18.091 1.00 10.82 118 SER A O 1
ATOM 725 N N . GLN A 1 130 ? 42.936 39.053 -20.104 1.00 11.27 119 GLN A N 1
ATOM 726 C CA . GLN A 1 130 ? 44.074 39.766 -19.527 1.00 11.86 119 GLN A CA 1
ATOM 727 C C . GLN A 1 130 ? 43.611 40.879 -18.601 1.00 11.92 119 GLN A C 1
ATOM 728 O O . GLN A 1 130 ? 44.193 41.090 -17.528 1.00 11.26 119 GLN A O 1
ATOM 734 N N . PHE A 1 131 ? 42.583 41.623 -19.010 1.00 9.96 120 PHE A N 1
ATOM 735 C CA . PHE A 1 131 ? 42.098 42.709 -18.157 1.00 11.07 120 PHE A CA 1
ATOM 736 C C . PHE A 1 131 ? 41.690 42.198 -16.786 1.00 11.93 120 PHE A C 1
ATOM 737 O O . PHE A 1 131 ? 41.983 42.836 -15.763 1.00 10.83 120 PHE A O 1
ATOM 745 N N . LEU A 1 132 ? 40.986 41.060 -16.738 1.00 11.46 121 LEU A N 1
ATOM 746 C CA . LEU A 1 132 ? 40.546 40.541 -15.447 1.00 11.18 121 LEU A CA 1
ATOM 747 C C . LEU A 1 132 ? 41.731 40.109 -14.595 1.00 12.54 121 LEU A C 1
ATOM 748 O O . LEU A 1 132 ? 41.744 40.353 -13.385 1.00 10.90 121 LEU A O 1
ATOM 753 N N . TYR A 1 133 ? 42.754 39.491 -15.204 1.00 10.41 122 TYR A N 1
ATOM 754 C CA . TYR A 1 133 ? 43.972 39.224 -14.443 1.00 10.63 122 TYR A CA 1
ATOM 755 C C . TYR A 1 133 ? 44.574 40.512 -13.894 1.00 11.35 122 TYR A C 1
ATOM 756 O O . TYR A 1 133 ? 45.005 40.546 -12.737 1.00 13.35 122 TYR A O 1
ATOM 765 N N . TRP A 1 134 ? 44.592 41.591 -14.689 1.00 12.70 123 TRP A N 1
ATOM 766 C CA . TRP A 1 134 ? 45.100 42.851 -14.155 1.00 12.21 123 TRP A CA 1
ATOM 767 C C . TRP A 1 134 ? 44.287 43.295 -12.941 1.00 13.25 123 TRP A C 1
ATOM 768 O O . TRP A 1 134 ? 44.848 43.616 -11.890 1.00 11.96 123 TRP A O 1
ATOM 779 N N . ILE A 1 135 ? 42.958 43.333 -13.059 1.00 12.69 124 ILE A N 1
ATOM 780 C CA . ILE A 1 135 ? 42.227 44.005 -11.986 1.00 14.13 124 ILE A CA 1
ATOM 781 C C . ILE A 1 135 ? 42.269 43.168 -10.710 1.00 13.26 124 ILE A C 1
ATOM 782 O O . ILE A 1 135 ? 42.350 43.716 -9.605 1.00 12.71 124 ILE A O 1
ATOM 787 N N . PHE A 1 136 ? 42.305 41.838 -10.824 1.00 11.82 125 PHE A N 1
ATOM 788 C CA . PHE A 1 136 ? 42.395 41.041 -9.606 1.00 13.83 125 PHE A CA 1
ATOM 789 C C . PHE A 1 136 ? 43.793 41.108 -8.995 1.00 10.65 125 PHE A C 1
ATOM 790 O O . PHE A 1 136 ? 43.928 41.163 -7.767 1.00 15.05 125 PHE A O 1
ATOM 798 N N . PHE A 1 137 ? 44.842 41.127 -9.824 1.00 10.08 126 PHE A N 1
ATOM 799 C CA . PHE A 1 137 ? 46.198 41.318 -9.299 1.00 11.73 126 PHE A CA 1
ATOM 800 C C . PHE A 1 137 ? 46.324 42.663 -8.598 1.00 14.51 126 PHE A C 1
ATOM 801 O O . PHE A 1 137 ? 46.918 42.768 -7.516 1.00 14.92 126 PHE A O 1
ATOM 809 N N . TRP A 1 138 ? 45.799 43.707 -9.234 1.00 12.10 127 TRP A N 1
ATOM 810 C CA . TRP A 1 138 ? 45.925 45.064 -8.712 1.00 12.84 127 TRP A CA 1
ATOM 811 C C . TRP A 1 138 ? 45.110 45.219 -7.436 1.00 15.64 127 TRP A C 1
ATOM 812 O O . TRP A 1 138 ? 45.606 45.739 -6.423 1.00 16.48 127 TRP A O 1
ATOM 823 N N . ASP A 1 139 ? 43.861 44.745 -7.455 1.00 14.94 128 ASP A N 1
ATOM 824 C CA . ASP A 1 139 ? 43.017 44.819 -6.262 1.00 18.87 128 ASP A CA 1
ATOM 825 C C . ASP A 1 139 ? 43.641 44.075 -5.088 1.00 18.53 128 ASP A C 1
ATOM 826 O O . ASP A 1 139 ? 43.519 44.512 -3.937 1.00 18.69 128 ASP A O 1
ATOM 831 N N . ASP A 1 140 ? 44.342 42.973 -5.365 1.00 17.76 129 ASP A N 1
ATOM 832 C CA . ASP A 1 140 ? 44.967 42.175 -4.315 1.00 18.88 129 ASP A CA 1
ATOM 833 C C . ASP A 1 140 ? 45.926 42.992 -3.460 1.00 24.46 129 ASP A C 1
ATOM 834 O O . ASP A 1 140 ? 46.075 42.718 -2.264 1.00 20.46 129 ASP A O 1
ATOM 839 N N . GLU A 1 141 ? 46.609 43.977 -4.051 1.00 20.32 130 GLU A N 1
ATOM 840 C CA . GLU A 1 141 ? 47.579 44.764 -3.294 1.00 20.95 130 GLU A CA 1
ATOM 841 C C . GLU A 1 141 ? 46.951 45.915 -2.525 1.00 22.95 130 GLU A C 1
ATOM 842 O O . GLU A 1 141 ? 47.628 46.532 -1.691 1.00 25.23 130 GLU A O 1
ATOM 848 N N . ILE A 1 142 ? 45.680 46.208 -2.753 1.00 20.01 131 ILE A N 1
ATOM 849 C CA . ILE A 1 142 ? 45.136 47.444 -2.227 1.00 21.28 131 ILE A CA 1
ATOM 850 C C . ILE A 1 142 ? 43.777 47.191 -1.588 1.00 24.77 131 ILE A C 1
ATOM 851 O O . ILE A 1 142 ? 43.094 48.131 -1.170 1.00 28.64 131 ILE A O 1
ATOM 856 N N . ASP A 1 143 ? 43.393 45.919 -1.463 1.00 25.34 132 ASP A N 1
ATOM 857 C CA . ASP A 1 143 ? 42.165 45.597 -0.751 1.00 29.35 132 ASP A CA 1
ATOM 858 C C . ASP A 1 143 ? 42.454 45.449 0.742 1.00 34.02 132 ASP A C 1
ATOM 859 O O . ASP A 1 143 ? 43.581 45.640 1.206 1.00 32.61 132 ASP A O 1
ATOM 864 N N . THR A 1 144 ? 41.423 45.061 1.500 1.00 36.30 133 THR A N 1
ATOM 865 C CA . THR A 1 144 ? 41.455 45.191 2.955 1.00 39.83 133 THR A CA 1
ATOM 866 C C . THR A 1 144 ? 42.613 44.438 3.602 1.00 34.59 133 THR A C 1
ATOM 867 O O . THR A 1 144 ? 43.019 44.793 4.713 1.00 46.72 133 THR A O 1
ATOM 871 N N . GLY A 1 145 ? 43.165 43.423 2.941 1.00 36.32 134 GLY A N 1
ATOM 872 C CA . GLY A 1 145 ? 44.336 42.745 3.459 1.00 34.89 134 GLY A CA 1
ATOM 873 C C . GLY A 1 145 ? 45.637 43.067 2.760 1.00 34.94 134 GLY A C 1
ATOM 874 O O . GLY A 1 145 ? 46.650 42.412 3.039 1.00 32.02 134 GLY A O 1
ATOM 875 N N . GLY A 1 146 ? 45.662 44.072 1.872 1.00 32.76 135 GLY A N 1
ATOM 876 C CA . GLY A 1 146 ? 46.781 44.247 0.974 1.00 27.99 135 GLY A CA 1
ATOM 877 C C . GLY A 1 146 ? 47.953 45.034 1.552 1.00 27.35 135 GLY A C 1
ATOM 878 O O . GLY A 1 146 ? 47.839 45.748 2.549 1.00 31.46 135 GLY A O 1
ATOM 879 N N . GLU A 1 147 ? 49.088 44.884 0.864 1.00 26.88 136 GLU A N 1
ATOM 880 C CA . GLU A 1 147 ? 50.330 45.564 1.223 1.00 29.76 136 GLU A CA 1
ATOM 881 C C . GLU A 1 147 ? 50.141 47.079 1.335 1.00 28.14 136 GLU A C 1
ATOM 882 O O . GLU A 1 147 ? 50.644 47.718 2.264 1.00 29.40 136 GLU A O 1
ATOM 888 N N . LEU A 1 148 ? 49.408 47.665 0.393 1.00 22.17 137 LEU A N 1
ATOM 889 C CA . LEU A 1 148 ? 49.316 49.113 0.249 1.00 18.72 137 LEU A CA 1
ATOM 890 C C . LEU A 1 148 ? 48.210 49.735 1.087 1.00 21.26 137 LEU A C 1
ATOM 891 O O . LEU A 1 148 ? 48.174 50.962 1.219 1.00 18.27 137 LEU A O 1
ATOM 896 N N . THR A 1 149 ? 47.322 48.917 1.663 1.00 18.67 138 THR A N 1
ATOM 897 C CA . THR A 1 149 ? 46.065 49.432 2.191 1.00 19.85 138 THR A CA 1
ATOM 898 C C . THR A 1 149 ? 46.263 50.295 3.426 1.00 22.81 138 THR A C 1
ATOM 899 O O . THR A 1 149 ? 45.515 51.258 3.631 1.00 26.55 138 THR A O 1
ATOM 903 N N . GLU A 1 150 ? 47.248 49.975 4.261 1.00 21.63 139 GLU A N 1
ATOM 904 C CA . GLU A 1 150 ? 47.452 50.703 5.506 1.00 24.91 139 GLU A CA 1
ATOM 905 C C . GLU A 1 150 ? 48.625 51.672 5.424 1.00 22.62 139 GLU A C 1
ATOM 906 O O . GLU A 1 150 ? 49.161 52.076 6.460 1.00 23.47 139 GLU A O 1
ATOM 912 N N . ASP A 1 151 ? 49.035 52.052 4.218 1.00 18.97 140 ASP A N 1
ATOM 913 C CA . ASP A 1 151 ? 50.100 53.030 4.025 1.00 16.52 140 ASP A CA 1
ATOM 914 C C . ASP A 1 151 ? 49.553 54.165 3.171 1.00 16.79 140 ASP A C 1
ATOM 915 O O . ASP A 1 151 ? 48.974 53.917 2.111 1.00 16.22 140 ASP A O 1
ATOM 920 N N . ARG A 1 152 ? 49.703 55.406 3.649 1.00 14.46 141 ARG A N 1
ATOM 921 C CA . ARG A 1 152 ? 49.162 56.546 2.907 1.00 13.16 141 ARG A CA 1
ATOM 922 C C . ARG A 1 152 ? 49.803 56.663 1.528 1.00 15.55 141 ARG A C 1
ATOM 923 O O . ARG A 1 152 ? 49.106 56.713 0.505 1.00 14.95 141 ARG A O 1
ATOM 931 N N . GLU A 1 153 ? 51.134 56.704 1.478 1.00 13.31 142 GLU A N 1
ATOM 932 C CA . GLU A 1 153 ? 51.817 56.772 0.189 1.00 12.65 142 GLU A CA 1
ATOM 933 C C . GLU A 1 153 ? 51.594 55.502 -0.628 1.00 15.04 142 GLU A C 1
ATOM 934 O O . GLU A 1 153 ? 51.495 55.563 -1.858 1.00 13.71 142 GLU A O 1
ATOM 940 N N . GLY A 1 154 ? 51.537 54.343 0.028 1.00 12.69 143 GLY A N 1
ATOM 941 C CA . GLY A 1 154 ? 51.329 53.109 -0.719 1.00 14.12 143 GLY A CA 1
ATOM 942 C C . GLY A 1 154 ? 50.085 53.170 -1.576 1.00 14.23 143 GLY A C 1
ATOM 943 O O . GLY A 1 154 ? 50.121 52.883 -2.775 1.00 14.48 143 GLY A O 1
ATOM 944 N N . THR A 1 155 ? 48.976 53.613 -0.987 1.00 16.15 144 THR A N 1
ATOM 945 C CA . THR A 1 155 ? 47.732 53.730 -1.741 1.00 15.38 144 THR A CA 1
ATOM 946 C C . THR A 1 155 ? 47.768 54.925 -2.685 1.00 15.65 144 THR A C 1
ATOM 947 O O . THR A 1 155 ? 47.457 54.799 -3.877 1.00 16.56 144 THR A O 1
ATOM 951 N N . ILE A 1 156 ? 48.168 56.092 -2.180 1.00 14.23 145 ILE A N 1
ATOM 952 C CA . ILE A 1 156 ? 48.068 57.309 -2.977 1.00 13.22 145 ILE A CA 1
ATOM 953 C C . ILE A 1 156 ? 48.987 57.253 -4.192 1.00 13.88 145 ILE A C 1
ATOM 954 O O . ILE A 1 156 ? 48.594 57.650 -5.296 1.00 13.53 145 ILE A O 1
ATOM 959 N N . LEU A 1 157 ? 50.224 56.782 -4.017 1.00 11.94 146 LEU A N 1
ATOM 960 C CA . LEU A 1 157 ? 51.143 56.765 -5.154 1.00 11.89 146 LEU A CA 1
ATOM 961 C C . LEU A 1 157 ? 50.760 55.687 -6.170 1.00 12.38 146 LEU A C 1
ATOM 962 O O . LEU A 1 157 ? 50.919 55.882 -7.381 1.00 13.91 146 LEU A O 1
ATOM 967 N N . CYS A 1 158 ? 50.265 54.544 -5.700 1.00 13.09 147 CYS A N 1
ATOM 968 C CA . CYS A 1 158 ? 49.769 53.531 -6.627 1.00 12.60 147 CYS A CA 1
ATOM 969 C C . CYS A 1 158 ? 48.603 54.075 -7.445 1.00 13.60 147 CYS A C 1
ATOM 970 O O . CYS A 1 158 ? 48.545 53.895 -8.666 1.00 13.03 147 CYS A O 1
ATOM 973 N N . CYS A 1 159 ? 47.659 54.747 -6.783 1.00 12.71 148 CYS A N 1
ATOM 974 C CA . CYS A 1 159 ? 46.519 55.296 -7.511 1.00 13.15 148 CYS A CA 1
ATOM 975 C C . CYS A 1 159 ? 46.968 56.361 -8.506 1.00 14.40 148 CYS A C 1
ATOM 976 O O . CYS A 1 159 ? 46.475 56.404 -9.639 1.00 13.25 148 CYS A O 1
ATOM 979 N N . ALA A 1 160 ? 47.934 57.204 -8.119 1.00 12.28 149 ALA A N 1
ATOM 980 C CA . ALA A 1 160 ? 48.455 58.196 -9.062 1.00 13.76 149 ALA A CA 1
ATOM 981 C C . ALA A 1 160 ? 49.068 57.525 -10.288 1.00 13.59 149 ALA A C 1
ATOM 982 O O . ALA A 1 160 ? 48.825 57.943 -11.430 1.00 12.21 149 ALA A O 1
ATOM 984 N N . GLU A 1 161 ? 49.887 56.500 -10.066 1.00 11.89 150 GLU A N 1
ATOM 985 C CA . GLU A 1 161 ? 50.546 55.818 -11.177 1.00 14.49 150 GLU A CA 1
ATOM 986 C C . GLU A 1 161 ? 49.532 55.101 -12.067 1.00 13.20 150 GLU A C 1
ATOM 987 O O . GLU A 1 161 ? 49.652 55.111 -13.301 1.00 12.61 150 GLU A O 1
ATOM 993 N N . THR A 1 162 ? 48.521 54.490 -11.451 1.00 14.35 151 THR A N 1
ATOM 994 C CA . THR A 1 162 ? 47.505 53.766 -12.207 1.00 12.31 151 THR A CA 1
ATOM 995 C C . THR A 1 162 ? 46.606 54.719 -12.986 1.00 14.68 151 THR A C 1
ATOM 996 O O . THR A 1 162 ? 46.282 54.463 -14.154 1.00 13.22 151 THR A O 1
ATOM 1000 N N . ASN A 1 163 ? 46.202 55.837 -12.366 1.00 11.51 152 ASN A N 1
ATOM 1001 C CA . ASN A 1 163 ? 45.419 56.829 -13.096 1.00 11.84 152 ASN A CA 1
ATOM 1002 C C . ASN A 1 163 ? 46.202 57.390 -14.274 1.00 13.47 152 ASN A C 1
ATOM 1003 O O . ASN A 1 163 ? 45.626 57.682 -15.328 1.00 14.83 152 ASN A O 1
ATOM 1008 N N . LYS A 1 164 ? 47.518 57.555 -14.118 1.00 13.92 153 LYS A N 1
ATOM 1009 C CA . LYS A 1 164 ? 48.305 58.072 -15.230 1.00 16.20 153 LYS A CA 1
ATOM 1010 C C . LYS A 1 164 ? 48.338 57.070 -16.377 1.00 14.08 153 LYS A C 1
ATOM 1011 O O . LYS A 1 164 ? 48.234 57.455 -17.548 1.00 13.35 153 LYS A O 1
ATOM 1017 N N . CYS A 1 165 ? 48.451 55.779 -16.054 1.00 13.94 154 CYS A N 1
ATOM 1018 C CA . CYS A 1 165 ? 48.379 54.747 -17.085 1.00 12.94 154 CYS A CA 1
ATOM 1019 C C . CYS A 1 165 ? 47.061 54.831 -17.843 1.00 13.77 154 CYS A C 1
ATOM 1020 O O . CYS A 1 165 ? 47.041 54.827 -19.078 1.00 13.39 154 CYS A O 1
ATOM 1023 N N . ILE A 1 166 ? 45.945 54.928 -17.116 1.00 14.29 155 ILE A N 1
ATOM 1024 C CA . ILE A 1 166 ? 44.639 55.027 -17.768 1.00 12.34 155 ILE A CA 1
ATOM 1025 C C . ILE A 1 166 ? 44.593 56.246 -18.676 1.00 14.57 155 ILE A C 1
ATOM 1026 O O . ILE A 1 166 ? 44.082 56.187 -19.801 1.00 14.14 155 ILE A O 1
ATOM 1031 N N . ASN A 1 167 ? 45.147 57.364 -18.214 1.00 14.56 156 ASN A N 1
ATOM 1032 C CA . ASN A 1 167 ? 45.172 58.566 -19.039 1.00 15.13 156 ASN A CA 1
ATOM 1033 C C . ASN A 1 167 ? 46.081 58.388 -20.245 1.00 12.16 156 ASN A C 1
ATOM 1034 O O . ASN A 1 167 ? 45.722 58.773 -21.366 1.00 14.97 156 ASN A O 1
ATOM 1039 N N . ASP A 1 168 ? 47.275 57.826 -20.020 1.00 15.97 157 ASP A N 1
ATOM 1040 C CA . ASP A 1 168 ? 48.237 57.606 -21.100 1.00 16.18 157 ASP A CA 1
ATOM 1041 C C . ASP A 1 168 ? 47.644 56.739 -22.209 1.00 16.48 157 ASP A C 1
ATOM 1042 O O . ASP A 1 168 ? 47.957 56.929 -23.389 1.00 16.95 157 ASP A O 1
ATOM 1047 N N . CYS A 1 169 ? 46.827 55.745 -21.849 1.00 12.05 158 CYS A N 1
ATOM 1048 C CA . CYS A 1 169 ? 46.358 54.788 -22.846 1.00 10.58 158 CYS A CA 1
ATOM 1049 C C . CYS A 1 169 ? 45.027 55.163 -23.480 1.00 14.68 158 CYS A C 1
ATOM 1050 O O . CYS A 1 169 ? 44.808 54.858 -24.659 1.00 14.51 158 CYS A O 1
ATOM 1053 N N . LEU A 1 170 ? 44.129 55.804 -22.734 1.00 14.04 159 LEU A N 1
ATOM 1054 C CA . LEU A 1 170 ? 42.764 56.028 -23.193 1.00 14.27 159 LEU A CA 1
ATOM 1055 C C . LEU A 1 170 ? 42.440 57.495 -23.484 1.00 13.50 159 LEU A C 1
ATOM 1056 O O . LEU A 1 170 ? 41.344 57.782 -23.987 1.00 11.84 159 LEU A O 1
ATOM 1061 N N . GLY A 1 171 ? 43.371 58.425 -23.229 1.00 15.48 160 GLY A N 1
ATOM 1062 C CA . GLY A 1 171 ? 43.146 59.833 -23.499 1.00 15.57 160 GLY A CA 1
ATOM 1063 C C . GLY A 1 171 ? 43.467 60.200 -24.938 1.00 15.99 160 GLY A C 1
ATOM 1064 O O . GLY A 1 171 ? 43.821 59.358 -25.769 1.00 13.02 160 GLY A O 1
ATOM 1065 N N . PRO A 1 172 ? 43.352 61.491 -25.263 1.00 15.73 161 PRO A N 1
ATOM 1066 C CA . PRO A 1 172 ? 43.426 61.883 -26.675 1.00 16.75 161 PRO A CA 1
ATOM 1067 C C . PRO A 1 172 ? 44.834 62.017 -27.232 1.00 17.00 161 PRO A C 1
ATOM 1068 O O . PRO A 1 172 ? 44.973 62.336 -28.414 1.00 21.23 161 PRO A O 1
ATOM 1072 N N . GLU A 1 173 ? 45.886 61.798 -26.449 1.00 17.57 162 GLU A N 1
ATOM 1073 C CA . GLU A 1 173 ? 47.247 61.764 -26.985 1.00 18.43 162 GLU A CA 1
ATOM 1074 C C . GLU A 1 173 ? 47.959 60.577 -26.370 1.00 20.15 162 GLU A C 1
ATOM 1075 O O . GLU A 1 173 ? 48.813 60.728 -25.490 1.00 20.15 162 GLU A O 1
ATOM 1081 N N . PRO A 1 174 ? 47.626 59.368 -26.816 1.00 16.79 163 PRO A N 1
ATOM 1082 C CA . PRO A 1 174 ? 48.055 58.180 -26.082 1.00 15.52 163 PRO A CA 1
ATOM 1083 C C . PRO A 1 174 ? 49.530 57.881 -26.254 1.00 18.06 163 PRO A C 1
ATOM 1084 O O . PRO A 1 174 ? 50.130 58.129 -27.303 1.00 18.00 163 PRO A O 1
ATOM 1088 N N . ASN A 1 175 ? 50.101 57.314 -25.199 1.00 17.52 164 ASN A N 1
ATOM 1089 C CA . ASN A 1 175 ? 51.453 56.769 -25.215 1.00 18.51 164 ASN A CA 1
ATOM 1090 C C . ASN A 1 175 ? 51.373 55.442 -24.480 1.00 15.93 164 ASN A C 1
ATOM 1091 O O . ASN A 1 175 ? 51.165 55.420 -23.264 1.00 16.85 164 ASN A O 1
ATOM 1096 N N . TYR A 1 176 ? 51.513 54.341 -25.214 1.00 15.17 165 TYR A N 1
ATOM 1097 C CA . TYR A 1 176 ? 51.308 53.015 -24.644 1.00 15.58 165 TYR A CA 1
ATOM 1098 C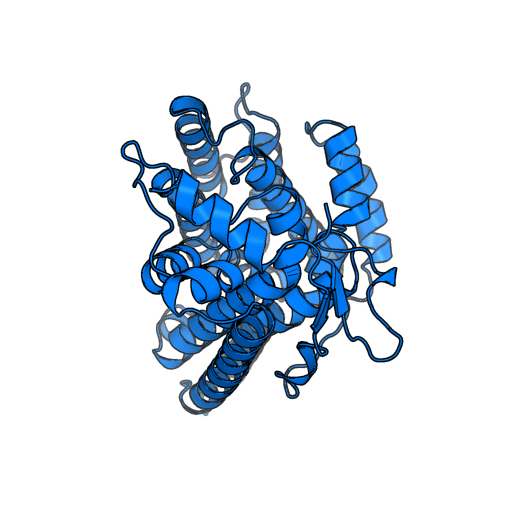 C . TYR A 1 176 ? 52.561 52.424 -24.013 1.00 16.16 165 TYR A C 1
ATOM 1099 O O . TYR A 1 176 ? 52.501 51.307 -23.483 1.00 16.07 165 TYR A O 1
ATOM 1108 N N . THR A 1 177 ? 53.690 53.124 -24.067 1.00 17.33 166 THR A N 1
ATOM 1109 C CA . THR A 1 177 ? 54.934 52.565 -23.545 1.00 18.10 166 THR A CA 1
ATOM 1110 C C . THR A 1 177 ? 55.006 52.763 -22.039 1.00 15.39 166 THR A C 1
ATOM 1111 O O . THR A 1 177 ? 55.004 53.911 -21.573 1.00 18.82 166 THR A O 1
ATOM 1115 N N . PRO A 1 178 ? 55.072 51.695 -21.245 1.00 16.70 167 PRO A N 1
ATOM 1116 C CA . PRO A 1 178 ? 55.192 51.848 -19.793 1.00 16.88 167 PRO A CA 1
ATOM 1117 C C . PRO A 1 178 ? 56.420 52.664 -19.436 1.00 22.07 167 PRO A C 1
ATOM 1118 O O . PRO A 1 178 ? 57.500 52.449 -20.009 1.00 20.30 167 PRO A O 1
ATOM 1122 N N . PRO A 1 179 ? 56.292 53.612 -18.509 1.00 21.44 168 PRO A N 1
ATOM 1123 C CA . PRO A 1 179 ? 57.460 54.380 -18.044 1.00 21.67 168 PRO A CA 1
ATOM 1124 C C . PRO A 1 179 ? 58.504 53.454 -17.441 1.00 21.38 168 PRO A C 1
ATOM 1125 O O . PRO A 1 179 ? 58.166 52.374 -16.943 1.00 18.28 168 PRO A O 1
ATOM 1129 N N . PRO A 1 180 ? 59.781 53.847 -17.469 1.00 24.04 169 PRO A N 1
ATOM 1130 C CA . PRO A 1 180 ? 60.837 52.927 -17.010 1.00 24.58 169 PRO A CA 1
ATOM 1131 C C . PRO A 1 180 ? 60.658 52.423 -15.585 1.00 22.77 169 PRO A C 1
ATOM 1132 O O . PRO A 1 180 ? 61.025 51.280 -15.302 1.00 26.68 169 PRO A O 1
ATOM 1136 N N . GLY A 1 181 ? 60.130 53.237 -14.675 1.00 23.06 170 GLY A N 1
ATOM 1137 C CA . GLY A 1 181 ? 59.953 52.800 -13.301 1.00 25.20 170 GLY A CA 1
ATOM 1138 C C . GLY A 1 181 ? 58.640 52.099 -13.009 1.00 24.42 170 GLY A C 1
ATOM 1139 O O . GLY A 1 181 ? 58.313 51.866 -11.838 1.00 20.65 170 GLY A O 1
ATOM 1140 N N . SER A 1 182 ? 57.888 51.747 -14.050 1.00 19.74 171 SER A N 1
ATOM 1141 C CA . SER A 1 182 ? 56.537 51.222 -13.898 1.00 21.16 171 SER A CA 1
ATOM 1142 C C . SER A 1 182 ? 56.527 49.974 -13.027 1.00 19.25 171 SER A C 1
ATOM 1143 O O . SER A 1 182 ? 57.288 49.032 -13.263 1.00 20.42 171 SER A O 1
ATOM 1146 N N . ARG A 1 183 ? 55.661 49.965 -12.015 1.00 16.82 172 ARG A N 1
ATOM 1147 C CA . ARG A 1 183 ? 55.527 48.768 -11.198 1.00 16.44 172 ARG A CA 1
ATOM 1148 C C . ARG A 1 183 ? 54.776 47.682 -11.969 1.00 16.89 172 ARG A C 1
ATOM 1149 O O . ARG A 1 183 ? 54.055 47.954 -12.929 1.00 16.50 172 ARG A O 1
ATOM 1157 N N . GLY A 1 184 ? 54.950 46.436 -11.521 1.00 18.29 173 GLY A N 1
ATOM 1158 C CA . GLY A 1 184 ? 54.436 45.299 -12.276 1.00 18.81 173 GLY A CA 1
ATOM 1159 C C . GLY A 1 184 ? 52.944 45.366 -12.550 1.00 17.50 173 GLY A C 1
ATOM 1160 O O . GLY A 1 184 ? 52.494 45.075 -13.660 1.00 16.21 173 GLY A O 1
ATOM 1161 N N . THR A 1 185 ? 52.152 45.737 -11.546 1.00 15.85 174 THR A N 1
ATOM 1162 C CA . THR A 1 185 ? 50.706 45.753 -11.740 1.00 15.69 174 THR A CA 1
ATOM 1163 C C . THR A 1 185 ? 50.208 46.957 -12.523 1.00 16.71 174 THR A C 1
ATOM 1164 O O . THR A 1 185 ? 49.002 47.036 -12.776 1.00 17.59 174 THR A O 1
ATOM 1168 N N . VAL A 1 186 ? 51.072 47.908 -12.882 1.00 14.17 175 VAL A N 1
ATOM 1169 C CA . VAL A 1 186 ? 50.713 48.976 -13.806 1.00 13.27 175 VAL A CA 1
ATOM 1170 C C . VAL A 1 186 ? 51.340 48.754 -15.177 1.00 14.45 175 VAL A C 1
ATOM 1171 O O . VAL A 1 186 ? 50.692 48.969 -16.203 1.00 12.90 175 VAL A O 1
ATOM 1175 N N . GLU A 1 187 ? 52.596 48.310 -15.205 1.00 14.78 176 GLU A N 1
ATOM 1176 C CA . GLU A 1 187 ? 53.264 47.983 -16.462 1.00 15.25 176 GLU A CA 1
ATOM 1177 C C . GLU A 1 187 ? 52.413 47.059 -17.333 1.00 15.02 176 GLU A C 1
ATOM 1178 O O . GLU A 1 187 ? 52.326 47.247 -18.557 1.00 15.16 176 GLU A O 1
ATOM 1184 N N . MET A 1 188 ? 51.766 46.064 -16.717 1.00 16.02 177 MET A N 1
ATOM 1185 C CA . MET A 1 188 ? 50.962 45.102 -17.473 1.00 14.63 177 MET A CA 1
ATOM 1186 C C . MET A 1 188 ? 49.687 45.729 -18.016 1.00 12.06 177 MET A C 1
ATOM 1187 O O . MET A 1 188 ? 49.113 45.206 -18.975 1.00 11.62 177 MET A O 1
ATOM 1192 N N . LEU A 1 189 ? 49.234 46.837 -17.427 1.00 11.57 178 LEU A N 1
ATOM 1193 C CA . LEU A 1 189 ? 47.968 47.429 -17.843 1.00 13.37 178 LEU A CA 1
ATOM 1194 C C . LEU A 1 189 ? 48.098 48.167 -19.174 1.00 13.55 178 LEU A C 1
ATOM 1195 O O . LEU A 1 189 ? 47.128 48.221 -19.946 1.00 12.73 178 LEU A O 1
ATOM 1200 N N . TYR A 1 190 ? 49.291 48.707 -19.476 1.00 11.67 179 TYR A N 1
ATOM 1201 C CA . TYR A 1 190 ? 49.481 49.489 -20.695 1.00 11.75 179 TYR A CA 1
ATOM 1202 C C . TYR A 1 190 ? 49.087 48.731 -21.959 1.00 11.46 179 TYR A C 1
ATOM 1203 O O . TYR A 1 190 ? 48.237 49.231 -22.714 1.00 11.98 179 TYR A O 1
ATOM 1212 N N . PRO A 1 191 ? 49.643 47.547 -22.257 1.00 14.32 180 PRO A N 1
ATOM 1213 C CA . PRO A 1 191 ? 49.225 46.849 -23.488 1.00 15.16 180 PRO A CA 1
ATOM 1214 C C . PRO A 1 191 ? 47.786 46.380 -23.459 1.00 13.41 180 PRO A C 1
ATOM 1215 O O . PRO A 1 191 ? 47.164 46.270 -24.524 1.00 11.98 180 PRO A O 1
ATOM 1219 N N . ILE A 1 192 ? 47.246 46.085 -22.274 1.00 11.60 181 ILE A N 1
ATOM 1220 C CA . ILE A 1 192 ? 45.852 45.662 -22.184 1.00 12.17 181 ILE A CA 1
ATOM 1221 C C . ILE A 1 192 ? 44.928 46.786 -22.641 1.00 12.97 181 ILE A C 1
ATOM 1222 O O . ILE A 1 192 ? 44.033 46.582 -23.476 1.00 13.79 181 ILE A O 1
ATOM 1227 N N . LEU A 1 193 ? 45.137 47.997 -22.106 1.00 12.37 182 LEU A N 1
ATOM 1228 C CA . LEU A 1 193 ? 44.296 49.124 -22.500 1.00 10.53 182 LEU A CA 1
ATOM 1229 C C . LEU A 1 193 ? 44.514 49.485 -23.967 1.00 12.01 182 LEU A C 1
ATOM 1230 O O . LEU A 1 193 ? 43.566 49.857 -24.670 1.00 13.23 182 LEU A O 1
ATOM 1235 N N . ARG A 1 194 ? 45.749 49.356 -24.456 1.00 11.60 183 ARG A N 1
ATOM 1236 C CA . ARG A 1 194 ? 46.008 49.565 -25.881 1.00 12.17 183 ARG A CA 1
ATOM 1237 C C . ARG A 1 194 ? 45.168 48.619 -26.727 1.00 11.83 183 ARG A C 1
ATOM 1238 O O . ARG A 1 194 ? 44.537 49.029 -27.708 1.00 13.20 183 ARG A O 1
ATOM 1246 N N . ASP A 1 195 ? 45.145 47.338 -26.354 1.00 13.73 184 ASP A N 1
ATOM 1247 C CA . ASP A 1 195 ? 44.418 46.351 -27.144 1.00 13.82 184 ASP A CA 1
ATOM 1248 C C . ASP A 1 195 ? 42.913 46.557 -27.043 1.00 12.78 184 ASP A C 1
ATOM 1249 O O . ASP A 1 195 ? 42.202 46.431 -28.047 1.00 11.12 184 ASP A O 1
ATOM 1254 N N . LEU A 1 196 ? 42.401 46.875 -25.847 1.00 11.79 185 LEU A N 1
ATOM 1255 C CA . LEU A 1 196 ? 40.967 47.131 -25.723 1.00 12.20 185 LEU A CA 1
ATOM 1256 C C . LEU A 1 196 ? 40.566 48.353 -26.530 1.00 11.93 185 LEU A C 1
ATOM 1257 O O . LEU A 1 196 ? 39.540 48.341 -27.222 1.00 11.73 185 LEU A O 1
ATOM 1262 N N . ARG A 1 197 ? 41.370 49.417 -26.463 1.00 12.53 186 ARG A N 1
ATOM 1263 C CA . ARG A 1 197 ? 41.010 50.629 -27.181 1.00 10.75 186 ARG A CA 1
ATOM 1264 C C . ARG A 1 197 ? 40.989 50.391 -28.685 1.00 12.78 186 ARG A C 1
ATOM 1265 O O . ARG A 1 197 ? 40.166 50.978 -29.392 1.00 15.21 186 ARG A O 1
ATOM 1273 N N . ALA A 1 198 ? 41.857 49.507 -29.178 1.00 12.96 187 ALA A N 1
ATOM 1274 C CA . ALA A 1 198 ? 41.870 49.143 -30.594 1.00 16.16 187 ALA A CA 1
ATOM 1275 C C . ALA A 1 198 ? 40.570 48.495 -31.055 1.00 16.32 187 ALA A C 1
ATOM 1276 O O . ALA A 1 198 ? 40.308 48.453 -32.264 1.00 18.53 187 ALA A O 1
ATOM 1278 N N . GLY A 1 199 ? 39.753 47.984 -30.134 1.00 11.93 188 GLY A N 1
ATOM 1279 C CA . GLY A 1 199 ? 38.462 47.428 -30.479 1.00 12.12 188 GLY A CA 1
ATOM 1280 C C . GLY A 1 199 ? 37.266 48.224 -30.007 1.00 13.66 188 GLY A C 1
ATOM 1281 O O . GLY A 1 199 ? 36.139 47.715 -30.079 1.00 12.98 188 GLY A O 1
ATOM 1282 N N . LEU A 1 200 ? 37.461 49.463 -29.540 1.00 12.63 189 LEU A N 1
ATOM 1283 C CA . LEU A 1 200 ? 36.405 50.312 -29.008 1.00 12.15 189 LEU A CA 1
ATOM 1284 C C . LEU A 1 200 ? 36.328 51.611 -29.803 1.00 13.53 189 LEU A C 1
ATOM 1285 O O . LEU A 1 200 ? 37.357 52.162 -30.201 1.00 14.81 189 LEU A O 1
ATOM 1290 N N . SER A 1 201 ? 35.107 52.106 -30.008 1.00 12.90 190 SER A N 1
ATOM 1291 C CA . SER A 1 201 ? 34.897 53.420 -30.605 1.00 13.25 190 SER A CA 1
ATOM 1292 C C . SER A 1 201 ? 35.327 54.505 -29.622 1.00 12.52 190 SER A C 1
ATOM 1293 O O . SER A 1 201 ? 35.513 54.239 -28.433 1.00 13.55 190 SER A O 1
ATOM 1296 N N . PRO A 1 202 ? 35.483 55.753 -30.087 1.00 13.09 191 PRO A N 1
ATOM 1297 C CA . PRO A 1 202 ? 35.796 56.833 -29.133 1.00 10.86 191 PRO A CA 1
ATOM 1298 C C . PRO A 1 202 ? 34.742 57.015 -28.058 1.00 14.07 191 PRO A C 1
ATOM 1299 O O . PRO A 1 202 ? 35.091 57.324 -26.909 1.00 15.00 191 PRO A O 1
ATOM 1303 N N . VAL A 1 203 ? 33.461 56.856 -28.391 1.00 13.77 192 VAL A N 1
ATOM 1304 C CA . VAL A 1 203 ? 32.420 57.034 -27.381 1.00 12.03 192 VAL A CA 1
ATOM 1305 C C . VAL A 1 203 ? 32.538 55.963 -26.300 1.00 13.81 192 VAL A C 1
ATOM 1306 O O . VAL A 1 203 ? 32.499 56.261 -25.100 1.00 11.15 192 VAL A O 1
ATOM 1310 N N . SER A 1 204 ? 32.708 54.699 -26.701 1.00 12.85 193 SER A N 1
ATOM 1311 C CA . SER A 1 204 ? 32.890 53.649 -25.702 1.00 14.13 193 SER A CA 1
ATOM 1312 C C . SER A 1 204 ? 34.186 53.827 -24.927 1.00 12.61 193 SER A C 1
ATOM 1313 O O . SER A 1 204 ? 34.249 53.500 -23.738 1.00 12.49 193 SER A O 1
ATOM 1316 N N . THR A 1 205 ? 35.230 54.324 -25.585 1.00 11.23 194 THR A N 1
ATOM 1317 C CA . THR A 1 205 ? 36.500 54.554 -24.909 1.00 10.72 194 THR A CA 1
ATOM 1318 C C . THR A 1 205 ? 36.362 55.575 -23.784 1.00 11.42 194 THR A C 1
ATOM 1319 O O . THR A 1 205 ? 36.918 55.384 -22.695 1.00 11.76 194 THR A O 1
ATOM 1323 N N . MET A 1 206 ? 35.596 56.647 -24.007 1.00 12.28 195 MET A N 1
ATOM 1324 C CA . MET A 1 206 ? 35.392 57.635 -22.948 1.00 11.82 195 MET A CA 1
ATOM 1325 C C . MET A 1 206 ? 34.742 57.005 -21.722 1.00 11.42 195 MET A C 1
ATOM 1326 O O . MET A 1 206 ? 35.089 57.342 -20.582 1.00 12.43 195 MET A O 1
ATOM 1331 N N . ARG A 1 207 ? 33.788 56.095 -21.936 1.00 11.40 196 ARG A N 1
ATOM 1332 C CA . ARG A 1 207 ? 33.139 55.436 -20.808 1.00 11.45 196 ARG A CA 1
ATOM 1333 C C . ARG A 1 207 ? 34.110 54.520 -20.078 1.00 12.89 196 ARG A C 1
ATOM 1334 O O . ARG A 1 207 ? 34.198 54.552 -18.841 1.00 11.35 196 ARG A O 1
ATOM 1342 N N . LEU A 1 208 ? 34.864 53.707 -20.825 1.00 10.01 197 LEU A N 1
ATOM 1343 C CA . LEU A 1 208 ? 35.836 52.831 -20.177 1.00 12.30 197 LEU A CA 1
ATOM 1344 C C . LEU A 1 208 ? 36.826 53.643 -19.356 1.00 11.33 197 LEU A C 1
ATOM 1345 O O . LEU A 1 208 ? 37.136 53.296 -18.210 1.00 10.80 197 LEU A O 1
ATOM 1350 N N . LYS A 1 209 ? 37.336 54.732 -19.934 1.00 11.80 198 LYS A N 1
ATOM 1351 C CA . LYS A 1 209 ? 38.324 55.553 -19.239 1.00 11.39 198 LYS A CA 1
ATOM 1352 C C . LYS A 1 209 ? 37.764 56.083 -17.931 1.00 10.59 198 LYS A C 1
ATOM 1353 O O . LYS A 1 209 ? 38.390 55.952 -16.873 1.00 9.32 198 LYS A O 1
ATOM 1359 N N . GLN A 1 210 ? 36.577 56.691 -17.977 1.00 11.25 199 GLN A N 1
ATOM 1360 C CA . GLN A 1 210 ? 36.038 57.272 -16.753 1.00 12.18 199 GLN A CA 1
ATOM 1361 C C . GLN A 1 210 ? 35.700 56.193 -15.732 1.00 12.54 199 GLN A C 1
ATOM 1362 O O . GLN A 1 210 ? 35.888 56.392 -14.524 1.00 12.52 199 GLN A O 1
ATOM 1368 N N . GLU A 1 211 ? 35.210 55.041 -16.195 1.00 9.66 200 GLU A N 1
ATOM 1369 C CA . GLU A 1 211 ? 34.852 53.987 -15.252 1.00 10.88 200 GLU A CA 1
ATOM 1370 C C . GLU A 1 211 ? 36.087 53.473 -14.528 1.00 11.32 200 GLU A C 1
ATOM 1371 O O . GLU A 1 211 ? 36.032 53.159 -13.332 1.00 12.88 200 GLU A O 1
ATOM 1377 N N . LEU A 1 212 ? 37.219 53.401 -15.235 1.00 10.21 201 LEU A N 1
ATOM 1378 C CA . LEU A 1 212 ? 38.453 52.950 -14.608 1.00 9.00 201 LEU A CA 1
ATOM 1379 C C . LEU A 1 212 ? 38.968 53.972 -13.600 1.00 11.26 201 LEU A C 1
ATOM 1380 O O . LEU A 1 212 ? 39.392 53.596 -12.498 1.00 10.02 201 LEU A O 1
ATOM 1385 N N . HIS A 1 213 ? 38.950 55.265 -13.956 1.00 10.01 202 HIS A N 1
ATOM 1386 C CA . HIS A 1 213 ? 39.293 56.299 -12.978 1.00 11.18 202 HIS A CA 1
ATOM 1387 C C . HIS A 1 213 ? 38.402 56.205 -11.752 1.00 11.57 202 HIS A C 1
ATOM 1388 O O . HIS A 1 213 ? 38.877 56.347 -10.621 1.00 12.57 202 HIS A O 1
ATOM 1395 N N . ASP A 1 214 ? 37.099 55.983 -11.961 1.00 13.39 203 ASP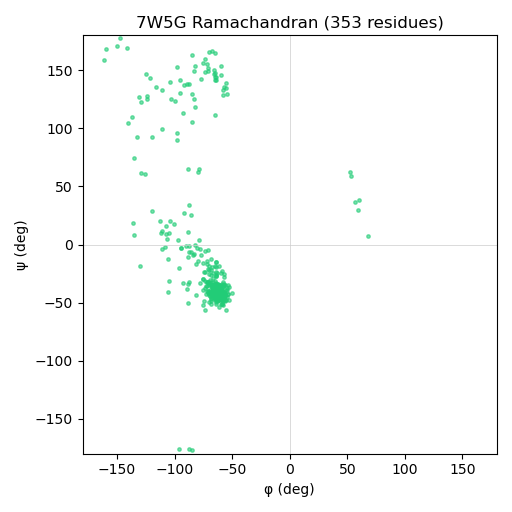 A N 1
ATOM 1396 C CA . ASP A 1 214 ? 36.168 55.893 -10.839 1.00 14.69 203 ASP A CA 1
ATOM 1397 C C . ASP A 1 214 ? 36.540 54.752 -9.910 1.00 15.64 203 ASP A C 1
ATOM 1398 O O . ASP A 1 214 ? 36.468 54.891 -8.682 1.00 15.18 203 ASP A O 1
ATOM 1403 N N . TYR A 1 215 ? 36.902 53.600 -10.485 1.00 10.70 204 TYR A N 1
ATOM 1404 C CA . TYR A 1 215 ? 37.333 52.458 -9.684 1.00 12.13 204 TYR A CA 1
ATOM 1405 C C . TYR A 1 215 ? 38.607 52.778 -8.897 1.00 15.01 204 TYR A C 1
ATOM 1406 O O . TYR A 1 215 ? 38.684 52.522 -7.687 1.00 14.68 204 TYR A O 1
ATOM 1415 N N . VAL A 1 216 ? 39.620 53.334 -9.569 1.00 10.87 205 VAL A N 1
ATOM 1416 C CA . VAL A 1 216 ? 40.882 53.642 -8.894 1.00 12.45 205 VAL A CA 1
ATOM 1417 C C . VAL A 1 216 ? 40.679 54.722 -7.840 1.00 12.60 205 VAL A C 1
ATOM 1418 O O . VAL A 1 216 ? 41.219 54.638 -6.726 1.00 14.94 205 VAL A O 1
ATOM 1422 N N . ASN A 1 217 ? 39.916 55.761 -8.170 1.00 12.19 206 ASN A N 1
ATOM 1423 C CA . ASN A 1 217 ? 39.670 56.821 -7.192 1.00 13.82 206 ASN A CA 1
ATOM 1424 C C . ASN A 1 217 ? 38.809 56.330 -6.034 1.00 17.98 206 ASN A C 1
ATOM 1425 O O . ASN A 1 217 ? 38.970 56.798 -4.895 1.00 17.52 206 ASN A O 1
ATOM 1430 N N . GLY A 1 218 ? 37.895 55.395 -6.301 1.00 14.77 207 GLY A N 1
ATOM 1431 C CA . GLY A 1 218 ? 37.144 54.789 -5.215 1.00 15.83 207 GLY A CA 1
ATOM 1432 C C . GLY A 1 218 ? 38.051 54.132 -4.197 1.00 20.93 207 GLY A C 1
ATOM 1433 O O . GLY A 1 218 ? 37.874 54.305 -2.988 1.00 21.38 207 GLY A O 1
ATOM 1434 N N . VAL A 1 219 ? 39.050 53.386 -4.673 1.00 18.22 208 VAL A N 1
ATOM 1435 C CA . VAL A 1 219 ? 40.041 52.797 -3.775 1.00 19.79 208 VAL A CA 1
ATOM 1436 C C . VAL A 1 219 ? 40.755 53.890 -2.992 1.00 19.37 208 VAL A C 1
ATOM 1437 O O . VAL A 1 219 ? 40.903 53.812 -1.766 1.00 22.00 208 VAL A O 1
ATOM 1441 N N . LYS A 1 220 ? 41.205 54.934 -3.694 1.00 17.54 209 LYS A N 1
ATOM 1442 C CA . LYS A 1 220 ? 41.954 55.998 -3.036 1.00 19.12 209 LYS A CA 1
ATOM 1443 C C . LYS A 1 220 ? 41.114 56.691 -1.972 1.00 21.33 209 LYS A C 1
ATOM 1444 O O . LYS A 1 220 ? 41.601 56.983 -0.873 1.00 21.89 209 LYS A O 1
ATOM 1450 N N . ASN A 1 221 ? 39.846 56.948 -2.272 1.00 19.32 210 ASN A N 1
ATOM 1451 C CA . ASN A 1 221 ? 39.000 57.677 -1.337 1.00 24.05 210 ASN A CA 1
ATOM 1452 C C . ASN A 1 221 ? 38.464 56.814 -0.203 1.00 23.70 210 ASN A C 1
ATOM 1453 O O . ASN A 1 221 ? 37.974 57.365 0.785 1.00 25.60 210 ASN A O 1
ATOM 1458 N N . GLN A 1 222 ? 38.544 55.485 -0.302 1.00 22.02 211 GLN A N 1
ATOM 1459 C CA . GLN A 1 222 ? 38.112 54.658 0.819 1.00 23.48 211 GLN A CA 1
ATOM 1460 C C . GLN A 1 222 ? 39.117 54.665 1.959 1.00 25.97 211 GLN A C 1
ATOM 1461 O O . GLN A 1 222 ? 38.773 54.271 3.080 1.00 24.24 211 GLN A O 1
ATOM 1467 N N . GLN A 1 223 ? 40.340 55.114 1.701 1.00 22.74 212 GLN A N 1
ATOM 1468 C CA . GLN A 1 223 ? 41.365 55.159 2.732 1.00 22.15 212 GLN A CA 1
ATOM 1469 C C . GLN A 1 223 ? 41.187 56.454 3.504 1.00 28.08 212 GLN A C 1
ATOM 1470 O O . GLN A 1 223 ? 41.510 57.537 3.002 1.00 27.20 212 GLN A O 1
ATOM 1476 N N . LYS A 1 224 ? 40.655 56.348 4.715 1.00 25.93 213 LYS A N 1
ATOM 1477 C CA . LYS A 1 224 ? 40.332 57.509 5.525 1.00 27.83 213 LYS A CA 1
ATOM 1478 C C . LYS A 1 224 ? 41.479 57.807 6.479 1.00 35.73 213 LYS A C 1
ATOM 1479 O O . LYS A 1 224 ? 41.974 56.909 7.166 1.00 29.56 213 LYS A O 1
ATOM 1485 N N . VAL A 1 225 ? 41.905 59.072 6.509 1.00 30.47 214 VAL A N 1
ATOM 1486 C CA . VAL A 1 225 ? 42.862 59.539 7.501 1.00 32.88 214 VAL A CA 1
ATOM 1487 C C . VAL A 1 225 ? 42.257 59.447 8.898 1.00 37.36 214 VAL A C 1
ATOM 1488 O O . VAL A 1 225 ? 42.981 59.423 9.903 1.00 39.46 214 VAL A O 1
ATOM 1492 N N . ARG A 1 226 ? 40.937 59.282 8.963 1.00 40.32 215 ARG A N 1
ATOM 1493 C CA . ARG A 1 226 ? 40.094 59.464 10.139 1.00 38.46 215 ARG A CA 1
ATOM 1494 C C . ARG A 1 226 ? 39.182 58.241 10.230 1.00 43.31 215 ARG A C 1
ATOM 1495 O O . ARG A 1 226 ? 38.109 58.230 9.622 1.00 46.39 215 ARG A O 1
ATOM 1503 N N . GLN A 1 227 ? 39.597 57.212 10.970 1.00 40.58 216 GLN A N 1
ATOM 1504 C CA . GLN A 1 227 ? 38.824 55.975 11.053 1.00 44.26 216 GLN A CA 1
ATOM 1505 C C . GLN A 1 227 ? 37.813 56.030 12.192 1.00 50.87 216 GLN A C 1
ATOM 1506 O O . GLN A 1 227 ? 38.127 56.491 13.293 1.00 53.38 216 GLN A O 1
ATOM 1512 N N . GLU A 1 228 ? 36.601 55.543 11.925 1.00 48.22 217 GLU A N 1
ATOM 1513 C CA . GLU A 1 228 ? 35.539 55.546 12.923 1.00 45.37 217 GLU A CA 1
ATOM 1514 C C . GLU A 1 228 ? 35.658 54.344 13.850 1.00 41.33 217 GLU A C 1
ATOM 1515 O O . GLU A 1 228 ? 36.123 53.274 13.455 1.00 43.30 217 GLU A O 1
ATOM 1521 N N . ASP A 1 229 ? 35.220 54.533 15.099 1.00 39.63 218 ASP A N 1
ATOM 1522 C CA . ASP A 1 229 ? 35.335 53.510 16.132 1.00 41.03 218 ASP A CA 1
ATOM 1523 C C . ASP A 1 229 ? 34.147 52.550 16.151 1.00 38.59 218 ASP A C 1
ATOM 1524 O O . ASP A 1 229 ? 33.749 52.083 17.226 1.00 38.13 218 ASP A O 1
ATOM 1529 N N . HIS A 1 230 ? 33.570 52.237 14.992 1.00 33.25 219 HIS A N 1
ATOM 1530 C CA . HIS A 1 230 ? 32.457 51.300 14.936 1.00 31.83 219 HIS A CA 1
ATOM 1531 C C . HIS A 1 230 ? 32.306 50.781 13.514 1.00 27.29 219 HIS A C 1
ATOM 1532 O O . HIS A 1 230 ? 32.769 51.400 12.555 1.00 25.95 219 HIS A O 1
ATOM 1539 N N . LEU A 1 231 ? 31.650 49.630 13.399 1.00 28.21 220 LEU A N 1
ATOM 1540 C CA . LEU A 1 231 ? 31.299 49.098 12.092 1.00 25.52 220 LEU A CA 1
ATOM 1541 C C . LEU A 1 231 ? 30.306 50.037 11.409 1.00 26.57 220 LEU A C 1
ATOM 1542 O O . LEU A 1 231 ? 29.457 50.639 12.072 1.00 25.46 220 LEU A O 1
ATOM 1547 N N . PRO A 1 232 ? 30.393 50.193 10.088 1.00 23.09 221 PRO A N 1
ATOM 1548 C CA . PRO A 1 232 ? 29.530 51.168 9.413 1.00 21.71 221 PRO A CA 1
ATOM 1549 C C . PRO A 1 232 ? 28.079 50.711 9.377 1.00 20.46 221 PRO A C 1
ATOM 1550 O O . PRO A 1 232 ? 27.775 49.516 9.414 1.00 21.11 221 PRO A O 1
ATOM 1554 N N . ASN A 1 233 ? 27.184 51.694 9.339 1.00 20.22 222 ASN A N 1
ATOM 1555 C CA . ASN A 1 233 ? 25.784 51.445 9.018 1.00 19.09 222 ASN A CA 1
ATOM 1556 C C . ASN A 1 233 ? 25.698 50.723 7.671 1.00 16.87 222 ASN A C 1
ATOM 1557 O O . ASN A 1 233 ? 26.394 51.109 6.723 1.00 20.66 222 ASN A O 1
ATOM 1562 N N . PRO A 1 234 ? 24.884 49.670 7.552 1.00 17.61 223 PRO A N 1
ATOM 1563 C CA . PRO A 1 234 ? 24.789 48.951 6.266 1.00 17.59 223 PRO A CA 1
ATOM 1564 C C . PRO A 1 234 ? 24.467 49.848 5.081 1.00 16.57 223 PRO A C 1
ATOM 1565 O O . PRO A 1 234 ? 24.957 49.600 3.968 1.00 18.16 223 PRO A O 1
ATOM 1569 N N . TRP A 1 235 ? 23.651 50.885 5.292 1.00 15.24 224 TRP A N 1
ATOM 1570 C CA . TRP A 1 235 ? 23.283 51.799 4.212 1.00 17.55 224 TRP A CA 1
ATOM 1571 C C . TRP A 1 235 ? 24.491 52.578 3.705 1.00 18.73 224 TRP A C 1
ATOM 1572 O O . TRP A 1 235 ? 24.663 52.745 2.490 1.00 18.71 224 TRP A O 1
ATOM 1583 N N . ASP A 1 236 ? 25.346 53.048 4.614 1.00 19.36 225 ASP A N 1
ATOM 1584 C CA . ASP A 1 236 ? 26.561 53.737 4.186 1.00 18.65 225 ASP A CA 1
ATOM 1585 C C . ASP A 1 236 ? 27.512 52.788 3.462 1.00 22.48 225 ASP A C 1
ATOM 1586 O O . ASP A 1 236 ? 28.102 53.154 2.437 1.00 24.33 225 ASP A O 1
ATOM 1591 N N . HIS A 1 237 ? 27.677 51.570 3.979 1.00 20.25 226 HIS A N 1
ATOM 1592 C CA . HIS A 1 237 ? 28.564 50.602 3.339 1.00 21.55 226 HIS A CA 1
ATOM 1593 C C . HIS A 1 237 ? 28.051 50.226 1.956 1.00 19.87 226 HIS A C 1
ATOM 1594 O O . HIS A 1 237 ? 28.816 50.183 0.982 1.00 19.68 226 HIS A O 1
ATOM 1601 N N . PHE A 1 238 ? 26.747 49.958 1.848 1.00 18.05 227 PHE A N 1
ATOM 1602 C CA . PHE A 1 238 ? 26.172 49.599 0.557 1.00 19.21 227 PHE A CA 1
ATOM 1603 C C . PHE A 1 238 ? 26.357 50.718 -0.465 1.00 18.57 227 PHE A C 1
ATOM 1604 O O . PHE A 1 238 ? 26.750 50.465 -1.611 1.00 18.48 227 PHE A O 1
ATOM 1612 N N . GLN A 1 239 ? 26.094 51.968 -0.068 1.00 16.44 228 GLN A N 1
ATOM 1613 C CA . GLN A 1 239 ? 26.309 53.093 -0.977 1.00 22.27 228 GLN A CA 1
ATOM 1614 C C . GLN A 1 239 ? 27.751 53.154 -1.468 1.00 20.48 228 GLN A C 1
ATOM 1615 O O . GLN A 1 239 ? 28.004 53.415 -2.649 1.00 19.57 228 GLN A O 1
ATOM 1621 N N . MET A 1 240 ? 28.711 52.940 -0.569 1.00 21.99 229 MET A N 1
ATOM 1622 C CA . MET A 1 240 ? 30.117 52.970 -0.955 1.00 19.93 229 MET A CA 1
ATOM 1623 C C . MET A 1 240 ? 30.433 51.883 -1.973 1.00 24.80 229 MET A C 1
ATOM 1624 O O . MET A 1 240 ? 31.168 52.117 -2.939 1.00 21.25 229 MET A O 1
ATOM 1629 N N . ARG A 1 241 ? 29.886 50.684 -1.773 1.00 21.86 230 ARG A N 1
ATOM 1630 C CA . ARG A 1 241 ? 30.163 49.593 -2.698 1.00 18.62 230 ARG A CA 1
ATOM 1631 C C . ARG A 1 241 ? 29.564 49.865 -4.070 1.00 21.50 230 ARG A C 1
ATOM 1632 O O . ARG A 1 241 ? 30.184 49.556 -5.093 1.00 22.79 230 ARG A O 1
ATOM 1640 N N . VAL A 1 242 ? 28.367 50.458 -4.114 1.00 20.36 231 VAL A N 1
ATOM 1641 C CA . VAL A 1 242 ? 27.717 50.717 -5.394 1.00 19.24 231 VAL A CA 1
ATOM 1642 C C . VAL A 1 242 ? 28.525 51.716 -6.212 1.00 28.60 231 VAL A C 1
ATOM 1643 O O . VAL A 1 242 ? 28.633 51.592 -7.437 1.00 26.47 231 VAL A O 1
ATOM 1647 N N . ASP A 1 243 ? 29.122 52.708 -5.553 1.00 26.32 232 ASP A N 1
ATOM 1648 C CA . ASP A 1 243 ? 29.895 53.703 -6.287 1.00 31.26 232 ASP A CA 1
ATOM 1649 C C . ASP A 1 243 ? 31.272 53.187 -6.690 1.00 34.09 232 ASP A C 1
ATOM 1650 O O . ASP A 1 243 ? 31.777 53.554 -7.759 1.00 31.89 232 ASP A O 1
ATOM 1655 N N . ASP A 1 244 ? 31.882 52.331 -5.869 1.00 31.72 233 ASP A N 1
ATOM 1656 C CA . ASP A 1 244 ? 33.292 51.995 -6.012 1.00 30.17 233 ASP A CA 1
ATOM 1657 C C . ASP A 1 244 ? 33.554 50.589 -6.532 1.00 29.13 233 ASP A C 1
ATOM 1658 O O . ASP A 1 244 ? 34.723 50.231 -6.718 1.00 30.03 233 ASP A O 1
ATOM 1663 N N . VAL A 1 245 ? 32.523 49.777 -6.764 1.00 27.85 234 VAL A N 1
ATOM 1664 C CA . VAL A 1 245 ? 32.770 48.434 -7.285 1.00 24.63 234 VAL A CA 1
ATOM 1665 C C . VAL A 1 245 ? 33.395 48.541 -8.674 1.00 31.47 234 VAL A C 1
ATOM 1666 O O . VAL A 1 245 ? 33.092 49.455 -9.453 1.00 37.17 234 VAL A O 1
ATOM 1670 N N . GLY A 1 246 ? 34.302 47.623 -8.979 1.00 31.22 235 GLY A N 1
ATOM 1671 C CA . GLY A 1 246 ? 35.032 47.728 -10.226 1.00 27.42 235 GLY A CA 1
ATOM 1672 C C . GLY A 1 246 ? 34.416 46.989 -11.393 1.00 26.52 235 GLY A C 1
ATOM 1673 O O . GLY A 1 246 ? 35.134 46.589 -12.317 1.00 25.88 235 GLY A O 1
ATOM 1674 N N . VAL A 1 247 ? 33.095 46.808 -11.383 1.00 25.06 236 VAL A N 1
ATOM 1675 C CA . VAL A 1 247 ? 32.453 45.946 -12.371 1.00 28.80 236 VAL A CA 1
ATOM 1676 C C . VAL A 1 247 ? 31.892 46.692 -13.582 1.00 26.60 236 VAL A C 1
ATOM 1677 O O . VAL A 1 247 ? 31.654 46.056 -14.621 1.00 20.31 236 VAL A O 1
ATOM 1681 N N . ILE A 1 248 ? 31.657 47.999 -13.486 1.00 19.76 237 ILE A N 1
ATOM 1682 C CA . ILE A 1 248 ? 31.078 48.730 -14.615 1.00 21.90 237 ILE A CA 1
ATOM 1683 C C . ILE A 1 248 ? 32.018 48.654 -15.822 1.00 20.27 237 ILE A C 1
ATOM 1684 O O . ILE A 1 248 ? 31.531 48.553 -16.965 1.00 16.84 237 ILE A O 1
ATOM 1689 N N . PRO A 1 249 ? 33.352 48.653 -15.648 1.00 20.78 238 PRO A N 1
ATOM 1690 C CA . PRO A 1 249 ? 34.205 48.405 -16.820 1.00 18.09 238 PRO A CA 1
ATOM 1691 C C . PRO A 1 249 ? 33.909 47.088 -17.519 1.00 16.03 238 PRO A C 1
ATOM 1692 O O . PRO A 1 249 ? 34.166 46.987 -18.720 1.00 16.19 238 PRO A O 1
ATOM 1696 N N . SER A 1 250 ? 33.361 46.086 -16.823 1.00 15.53 239 SER A N 1
ATOM 1697 C CA . SER A 1 250 ? 33.036 44.835 -17.503 1.00 14.99 239 SER A CA 1
ATOM 1698 C C . SER A 1 250 ? 31.804 44.983 -18.394 1.00 13.42 239 SER A C 1
ATOM 1699 O O . SER A 1 250 ? 31.711 44.321 -19.434 1.00 15.08 239 SER A O 1
ATOM 1702 N N . ILE A 1 251 ? 30.857 45.850 -18.018 1.00 14.28 240 ILE A N 1
ATOM 1703 C CA . ILE A 1 251 ? 29.726 46.152 -18.900 1.00 14.15 240 ILE A CA 1
ATOM 1704 C C . ILE A 1 251 ? 30.212 46.852 -20.169 1.00 12.43 240 ILE A C 1
ATOM 1705 O O . ILE A 1 251 ? 29.842 46.482 -21.293 1.00 12.68 240 ILE A O 1
ATOM 1710 N N . THR A 1 252 ? 31.072 47.858 -20.013 1.00 10.93 241 THR A N 1
ATOM 1711 C CA . THR A 1 252 ? 31.592 48.552 -21.187 1.00 12.79 241 THR A CA 1
ATOM 1712 C C . THR A 1 252 ? 32.423 47.629 -22.069 1.00 12.03 241 THR A C 1
ATOM 1713 O O . THR A 1 252 ? 32.414 47.762 -23.299 1.00 10.89 241 THR A O 1
ATOM 1717 N N . GLN A 1 253 ? 33.145 46.688 -21.471 1.00 11.12 242 GLN A N 1
ATOM 1718 C CA . GLN A 1 253 ? 33.924 45.780 -22.304 1.00 10.76 242 GLN A CA 1
ATOM 1719 C C . GLN A 1 253 ? 33.062 44.838 -23.125 1.00 12.17 242 GLN A C 1
ATOM 1720 O O . GLN A 1 253 ? 33.582 44.198 -24.042 1.00 10.69 242 GLN A O 1
ATOM 1726 N N . ASN A 1 254 ? 31.762 44.734 -22.846 1.00 9.60 243 ASN A N 1
ATOM 1727 C CA . ASN A 1 254 ? 30.926 43.993 -23.778 1.00 11.72 243 ASN A CA 1
ATOM 1728 C C . ASN A 1 254 ? 30.888 44.686 -25.134 1.00 11.30 243 ASN A C 1
ATOM 1729 O O . ASN A 1 254 ? 30.685 44.033 -26.166 1.00 11.28 243 ASN A O 1
ATOM 1734 N N . GLU A 1 255 ? 31.102 46.006 -25.161 1.00 10.71 244 GLU A N 1
ATOM 1735 C CA . GLU A 1 255 ? 31.164 46.697 -26.447 1.00 12.53 244 GLU A CA 1
ATOM 1736 C C . GLU A 1 255 ? 32.419 46.311 -27.220 1.00 10.56 244 GLU A C 1
ATOM 1737 O O . GLU A 1 255 ? 32.408 46.298 -28.455 1.00 13.33 244 GLU A O 1
ATOM 1743 N N . TYR A 1 256 ? 33.505 45.991 -26.515 1.00 11.39 245 TYR A N 1
ATOM 1744 C CA . TYR A 1 256 ? 34.663 45.385 -27.170 1.00 11.25 245 TYR A CA 1
ATOM 1745 C C . TYR A 1 256 ? 34.358 43.955 -27.600 1.00 12.34 245 TYR A C 1
ATOM 1746 O O . TYR A 1 256 ? 34.641 43.556 -28.739 1.00 10.64 245 TYR A O 1
ATOM 1755 N N . ALA A 1 257 ? 33.810 43.161 -26.679 1.00 12.56 246 ALA A N 1
ATOM 1756 C CA . ALA A 1 257 ? 33.548 41.753 -26.947 1.00 10.90 246 ALA A CA 1
ATOM 1757 C C . ALA A 1 257 ? 32.674 41.570 -28.179 1.00 12.39 246 ALA A C 1
ATOM 1758 O O . ALA A 1 257 ? 32.949 40.705 -29.018 1.00 12.22 246 ALA A O 1
ATOM 1760 N N . MET A 1 258 ? 31.617 42.373 -28.308 1.00 11.61 247 MET A N 1
ATOM 1761 C CA . MET A 1 258 ? 30.639 42.193 -29.374 1.00 11.85 247 MET A CA 1
ATOM 1762 C C . MET A 1 258 ? 30.735 43.263 -30.457 1.00 13.81 247 MET A C 1
ATOM 1763 O O . MET A 1 258 ? 29.864 43.319 -31.331 1.00 13.88 247 MET A O 1
ATOM 1768 N N . ASP A 1 259 ? 31.775 44.094 -30.419 1.00 10.57 248 ASP A N 1
ATOM 1769 C CA . ASP A 1 259 ? 32.126 45.047 -31.477 1.00 14.73 248 ASP A CA 1
ATOM 1770 C C . ASP A 1 259 ? 30.947 45.940 -31.868 1.00 15.65 248 ASP A C 1
ATOM 1771 O O . ASP A 1 259 ? 30.472 45.923 -33.004 1.00 15.22 248 ASP A O 1
ATOM 1776 N N . PHE A 1 260 ? 30.473 46.727 -30.904 1.00 12.03 249 PHE A N 1
ATOM 1777 C CA . PHE A 1 260 ? 29.390 47.672 -31.164 1.00 13.46 249 PHE A CA 1
ATOM 1778 C C . PHE A 1 260 ? 29.548 48.874 -30.246 1.00 14.51 249 PHE A C 1
ATOM 1779 O O . PHE A 1 260 ? 30.368 48.873 -29.318 1.00 12.00 249 PHE A O 1
ATOM 1787 N N . THR A 1 261 ? 28.741 49.908 -30.511 1.00 12.54 250 THR A N 1
ATOM 1788 C CA . THR A 1 261 ? 28.728 51.118 -29.695 1.00 13.99 250 THR A CA 1
ATOM 1789 C C . THR A 1 261 ? 27.302 51.455 -29.294 1.00 15.52 250 THR A C 1
ATOM 1790 O O . THR A 1 261 ? 26.444 51.666 -30.161 1.00 15.26 250 THR A O 1
ATOM 1794 N N . LEU A 1 262 ? 27.058 51.548 -27.995 1.00 12.31 251 LEU A N 1
ATOM 1795 C CA . LEU A 1 262 ? 25.795 52.116 -27.545 1.00 15.12 251 LEU A CA 1
ATOM 1796 C C . LEU A 1 262 ? 25.900 53.638 -27.537 1.00 13.03 251 LEU A C 1
ATOM 1797 O O . LEU A 1 262 ? 26.814 54.183 -26.909 1.00 13.97 251 LEU A O 1
ATOM 1802 N N . PRO A 1 263 ? 25.003 54.348 -28.218 1.00 14.82 252 PRO A N 1
ATOM 1803 C CA . PRO A 1 263 ? 25.071 55.816 -28.231 1.00 12.98 252 PRO A CA 1
ATOM 1804 C C . PRO A 1 263 ? 24.834 56.413 -26.855 1.00 14.24 252 PRO A C 1
ATOM 1805 O O . PRO A 1 263 ? 24.038 55.911 -26.061 1.00 13.87 252 PRO A O 1
ATOM 1809 N N . ASP A 1 264 ? 25.501 57.540 -26.604 1.00 14.13 253 ASP A N 1
ATOM 1810 C CA . ASP A 1 264 ? 25.366 58.192 -25.305 1.00 13.42 253 ASP A CA 1
ATOM 1811 C C . ASP A 1 264 ? 23.922 58.588 -25.021 1.00 14.47 253 ASP A C 1
ATOM 1812 O O . ASP A 1 264 ? 23.470 58.505 -23.877 1.00 11.25 253 ASP A O 1
ATOM 1817 N N . TRP A 1 265 ? 23.183 59.048 -26.036 1.00 14.34 254 TRP A N 1
ATOM 1818 C CA . TRP A 1 265 ? 21.838 59.540 -25.737 1.00 17.55 254 TRP A CA 1
ATOM 1819 C C . TRP A 1 265 ? 20.945 58.416 -25.214 1.00 19.71 254 TRP A C 1
ATOM 1820 O O . TRP A 1 265 ? 20.024 58.671 -24.434 1.00 18.43 254 TRP A O 1
ATOM 1831 N N . ILE A 1 266 ? 21.229 57.167 -25.599 1.00 14.44 255 ILE A N 1
ATOM 1832 C CA . ILE A 1 266 ? 20.528 56.013 -25.041 1.00 15.95 255 ILE A CA 1
ATOM 1833 C C . ILE A 1 266 ? 21.113 55.614 -23.697 1.00 13.58 255 ILE A C 1
ATOM 1834 O O . ILE A 1 266 ? 20.377 55.296 -22.752 1.00 14.35 255 ILE A O 1
ATOM 1839 N N . ARG A 1 267 ? 22.444 55.600 -23.591 1.00 13.55 256 ARG A N 1
ATOM 1840 C CA . ARG A 1 267 ? 23.083 55.252 -22.324 1.00 11.97 256 ARG A CA 1
ATOM 1841 C C . ARG A 1 267 ? 22.629 56.167 -21.185 1.00 14.15 256 ARG A C 1
ATOM 1842 O O . ARG A 1 267 ? 22.608 55.739 -20.028 1.00 13.74 256 ARG A O 1
ATOM 1850 N N . ARG A 1 268 ? 22.247 57.415 -21.486 1.00 12.23 257 ARG A N 1
ATOM 1851 C CA . ARG A 1 268 ? 21.780 58.351 -20.468 1.00 11.89 257 ARG A CA 1
ATOM 1852 C C . ARG A 1 268 ? 20.275 58.303 -20.244 1.00 12.98 257 ARG A C 1
ATOM 1853 O O . ARG A 1 268 ? 19.772 59.058 -19.403 1.00 13.50 257 ARG A O 1
ATOM 1861 N N . HIS A 1 269 ? 19.546 57.470 -20.988 1.00 13.05 258 HIS A N 1
ATOM 1862 C CA . HIS A 1 269 ? 18.114 57.317 -20.763 1.00 12.40 258 HIS A CA 1
ATOM 1863 C C . HIS A 1 269 ? 17.872 56.719 -19.384 1.00 13.96 258 HIS A C 1
ATOM 1864 O O . HIS A 1 269 ? 18.625 55.851 -18.936 1.00 12.47 258 HIS A O 1
ATOM 1871 N N . GLU A 1 270 ? 16.819 57.195 -18.705 1.00 12.37 259 GLU A N 1
ATOM 1872 C CA . GLU A 1 270 ? 16.566 56.757 -17.330 1.00 13.34 259 GLU A CA 1
ATOM 1873 C C . GLU A 1 270 ? 16.476 55.236 -17.214 1.00 14.25 259 GLU A C 1
ATOM 1874 O O . GLU A 1 270 ? 16.912 54.655 -16.209 1.00 12.67 259 GLU A O 1
ATOM 1880 N N . ALA A 1 271 ? 15.890 54.572 -18.214 1.00 15.11 260 ALA A N 1
ATOM 1881 C CA . ALA A 1 271 ? 15.717 53.125 -18.112 1.00 13.64 260 ALA A CA 1
ATOM 1882 C C . ALA A 1 271 ? 17.047 52.403 -18.274 1.00 12.14 260 ALA A C 1
ATOM 1883 O O . ALA A 1 271 ? 17.281 51.374 -17.634 1.00 11.81 260 ALA A O 1
ATOM 1885 N N . MET A 1 272 ? 17.931 52.922 -19.130 1.00 11.61 261 MET A N 1
ATOM 1886 C CA . MET A 1 272 ? 19.229 52.271 -19.289 1.00 11.45 261 MET A CA 1
ATOM 1887 C C . MET A 1 272 ? 20.113 52.514 -18.073 1.00 12.33 261 MET A C 1
ATOM 1888 O O . MET A 1 272 ? 20.799 51.594 -17.611 1.00 11.28 261 MET A O 1
ATOM 1893 N N . GLU A 1 273 ? 20.119 53.748 -17.550 1.00 9.78 262 GLU A N 1
ATOM 1894 C CA . GLU A 1 273 ? 20.801 54.007 -16.285 1.00 11.35 262 GLU A CA 1
ATOM 1895 C C . GLU A 1 273 ? 20.278 53.076 -15.204 1.00 12.64 262 GLU A C 1
ATOM 1896 O O . GLU A 1 273 ? 21.047 52.568 -14.378 1.00 11.45 262 GLU A O 1
ATOM 1902 N N . GLU A 1 274 ? 18.966 52.832 -15.198 1.00 11.68 263 GLU A N 1
ATOM 1903 C CA . GLU A 1 274 ? 18.401 51.963 -14.172 1.00 13.38 263 GLU A CA 1
ATOM 1904 C C . GLU A 1 274 ? 18.868 50.528 -14.357 1.00 11.00 263 GLU A C 1
ATOM 1905 O O . GLU A 1 274 ? 19.222 49.854 -13.384 1.00 12.86 263 GLU A O 1
ATOM 1911 N N . ILE A 1 275 ? 18.900 50.048 -15.599 1.00 10.80 264 ILE A N 1
ATOM 1912 C CA . ILE A 1 275 ? 19.345 48.676 -15.828 1.00 11.06 264 ILE A CA 1
ATOM 1913 C C . ILE A 1 275 ? 20.788 48.504 -15.375 1.00 12.50 264 ILE A C 1
ATOM 1914 O O . ILE A 1 275 ? 21.127 47.530 -14.691 1.00 10.95 264 ILE A O 1
ATOM 1919 N N . VAL A 1 276 ? 21.655 49.457 -15.719 1.00 10.24 265 VAL A N 1
ATOM 1920 C CA . VAL A 1 276 ? 23.042 49.370 -15.268 1.00 10.63 265 VAL A CA 1
ATOM 1921 C C . VAL A 1 276 ? 23.106 49.334 -13.747 1.00 11.98 265 VAL A C 1
ATOM 1922 O O . VAL A 1 276 ? 23.829 48.513 -13.159 1.00 10.36 265 VAL A O 1
ATOM 1926 N N . LEU A 1 277 ? 22.346 50.213 -13.088 1.00 10.15 266 LEU A N 1
ATOM 1927 C CA . LEU A 1 277 ? 22.375 50.287 -11.626 1.00 11.40 266 LEU A CA 1
ATOM 1928 C C . LEU A 1 277 ? 21.850 48.999 -11.000 1.00 10.88 266 LEU A C 1
ATOM 1929 O O . LEU A 1 277 ? 22.450 48.462 -10.060 1.00 10.18 266 LEU A O 1
ATOM 1934 N N . GLN A 1 278 ? 20.730 48.481 -11.519 1.00 10.25 267 GLN A N 1
ATOM 1935 C CA . GLN A 1 278 ? 20.167 47.256 -10.963 1.00 11.74 267 GLN A CA 1
ATOM 1936 C C . GLN A 1 278 ? 21.140 46.094 -11.095 1.00 10.64 267 GLN A C 1
ATOM 1937 O O . GLN A 1 278 ? 21.302 45.310 -10.156 1.00 10.33 267 GLN A O 1
ATOM 1943 N N . CYS A 1 279 ? 21.805 45.969 -12.249 1.00 11.20 268 CYS A N 1
ATOM 1944 C CA . CYS A 1 279 ? 22.720 44.849 -12.428 1.00 11.44 268 CYS A CA 1
ATOM 1945 C C . CYS A 1 279 ? 23.975 45.036 -11.592 1.00 12.79 268 CYS A C 1
ATOM 1946 O O . CYS A 1 279 ? 24.556 44.055 -11.112 1.00 13.25 268 CYS A O 1
ATOM 1949 N N . THR A 1 280 ? 24.394 46.285 -11.392 1.0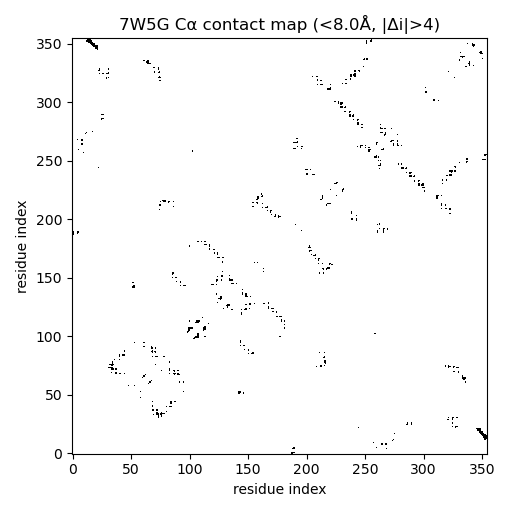0 11.75 269 THR A N 1
ATOM 1950 C CA . THR A 1 280 ? 25.490 46.553 -10.468 1.00 11.98 269 THR A CA 1
ATOM 1951 C C . THR A 1 280 ? 25.118 46.118 -9.055 1.00 13.67 269 THR A C 1
ATOM 1952 O O . THR A 1 280 ? 25.895 45.430 -8.378 1.00 11.45 269 THR A O 1
ATOM 1956 N N . LYS A 1 281 ? 23.916 46.493 -8.602 1.00 10.91 270 LYS A N 1
ATOM 1957 C CA . LYS A 1 281 ? 23.486 46.108 -7.259 1.00 12.50 270 LYS A CA 1
ATOM 1958 C C . LYS A 1 281 ? 23.331 44.598 -7.130 1.00 12.53 270 LYS A C 1
ATOM 1959 O O . LYS A 1 281 ? 23.740 44.021 -6.121 1.00 13.65 270 LYS A O 1
ATOM 1965 N N . LEU A 1 282 ? 22.727 43.944 -8.128 1.00 11.88 271 LEU A N 1
ATOM 1966 C CA . LEU A 1 282 ? 22.629 42.484 -8.103 1.00 11.34 271 LEU A CA 1
ATOM 1967 C C . LEU A 1 282 ? 23.996 41.851 -7.893 1.00 14.82 271 LEU A C 1
ATOM 1968 O O . LEU A 1 282 ? 24.164 40.971 -7.043 1.00 13.25 271 LEU A O 1
ATOM 1973 N N . THR A 1 283 ? 24.989 42.303 -8.661 1.00 12.46 272 THR A N 1
ATOM 1974 C CA . THR A 1 283 ? 26.330 41.731 -8.575 1.00 12.48 272 THR A CA 1
ATOM 1975 C C . THR A 1 283 ? 26.943 41.938 -7.194 1.00 15.77 272 THR A C 1
ATOM 1976 O O . THR A 1 283 ? 27.560 41.023 -6.632 1.00 14.27 272 THR A O 1
ATOM 1980 N N 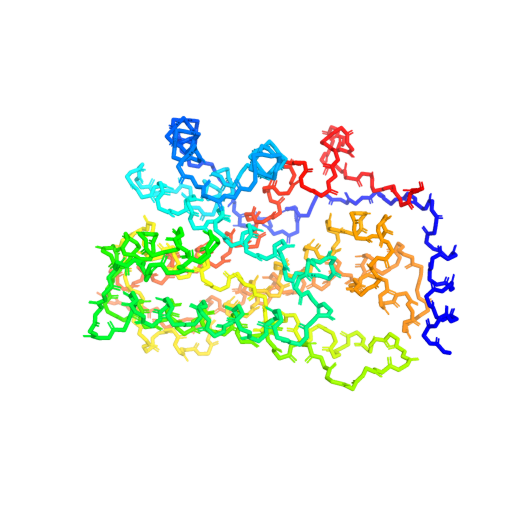. ILE A 1 284 ? 26.791 43.133 -6.629 1.00 11.87 273 ILE A N 1
ATOM 1981 C CA . ILE A 1 284 ? 27.327 43.389 -5.293 1.00 12.53 273 ILE A CA 1
ATOM 1982 C C . ILE A 1 284 ? 26.669 42.476 -4.267 1.00 14.16 273 ILE A C 1
ATOM 1983 O O . ILE A 1 284 ? 27.350 41.847 -3.449 1.00 14.58 273 ILE A O 1
ATOM 1988 N N . LEU A 1 285 ? 25.337 42.389 -4.293 1.00 14.26 274 LEU A N 1
ATOM 1989 C CA . LEU A 1 285 ? 24.625 41.631 -3.264 1.00 15.55 274 LEU A CA 1
ATOM 1990 C C . LEU A 1 285 ? 24.971 40.146 -3.315 1.00 13.96 274 LEU A C 1
ATOM 1991 O O . LEU A 1 285 ? 25.242 39.525 -2.280 1.00 13.46 274 LEU A O 1
ATOM 1996 N N . LEU A 1 286 ? 24.948 39.546 -4.509 1.00 13.30 275 LEU A N 1
ATOM 1997 C CA . LEU A 1 286 ? 25.298 38.133 -4.573 1.00 13.42 275 LEU A CA 1
ATOM 1998 C C . LEU A 1 286 ? 26.753 37.921 -4.188 1.00 14.40 275 LEU A C 1
ATOM 1999 O O . LEU A 1 286 ? 27.092 36.889 -3.603 1.00 15.27 275 LEU A O 1
ATOM 2004 N N . ASN A 1 287 ? 27.623 38.891 -4.481 1.00 11.69 276 ASN A N 1
ATOM 2005 C CA . ASN A 1 287 ? 29.020 38.754 -4.081 1.00 14.26 276 ASN A CA 1
ATOM 2006 C C . ASN A 1 287 ? 29.175 38.824 -2.565 1.00 14.79 276 ASN A C 1
ATOM 2007 O O . ASN A 1 287 ? 30.020 38.117 -2.000 1.00 14.96 276 ASN A O 1
ATOM 2012 N N . GLU A 1 288 ? 28.354 39.631 -1.887 1.00 14.33 277 GLU A N 1
ATOM 2013 C CA . GLU A 1 288 ? 28.412 39.664 -0.422 1.00 16.61 277 GLU A CA 1
ATOM 2014 C C . GLU A 1 288 ? 28.121 38.291 0.173 1.00 14.85 277 GLU A C 1
ATOM 2015 O O . GLU A 1 288 ? 28.800 37.858 1.112 1.00 15.11 277 GLU A O 1
ATOM 2021 N N . ILE A 1 289 ? 27.135 37.573 -0.375 1.00 13.77 278 ILE A N 1
ATOM 2022 C CA . ILE A 1 289 ? 26.843 36.230 0.115 1.00 12.99 278 ILE A CA 1
ATOM 2023 C C . ILE A 1 289 ? 27.971 35.270 -0.234 1.00 16.38 278 ILE A C 1
ATOM 2024 O O . ILE A 1 289 ? 28.459 34.526 0.623 1.00 14.85 278 ILE A O 1
ATOM 2029 N N . LEU A 1 290 ? 28.377 35.241 -1.509 1.00 14.65 279 LEU A N 1
ATOM 2030 C CA . LEU A 1 290 ? 29.312 34.208 -1.944 1.00 15.16 279 LEU A CA 1
ATOM 2031 C C . LEU A 1 290 ? 30.705 34.402 -1.361 1.00 16.64 279 LEU A C 1
ATOM 2032 O O . LEU A 1 290 ? 31.462 33.430 -1.271 1.00 16.64 279 LEU A O 1
ATOM 2037 N N . SER A 1 291 ? 31.053 35.616 -0.942 1.00 14.03 280 SER A N 1
ATOM 2038 C CA . SER A 1 291 ? 32.362 35.890 -0.363 1.00 17.92 280 SER A CA 1
ATOM 2039 C C . SER A 1 291 ? 32.356 35.871 1.159 1.00 16.52 280 SER A C 1
ATOM 2040 O O . SER A 1 291 ? 33.389 36.155 1.772 1.00 16.98 280 SER A O 1
ATOM 2043 N N . LEU A 1 292 ? 31.222 35.547 1.776 1.00 16.97 281 LEU A N 1
ATOM 2044 C CA . LEU A 1 292 ? 31.100 35.648 3.230 1.00 15.29 281 LEU A CA 1
ATOM 2045 C C . LEU A 1 292 ? 32.104 34.748 3.940 1.00 17.29 281 LEU A C 1
ATOM 2046 O O . LEU A 1 292 ? 32.739 35.156 4.920 1.00 17.91 281 LEU A O 1
ATOM 2051 N N . GLN A 1 293 ? 32.246 33.509 3.470 1.00 18.29 282 GLN A N 1
ATOM 2052 C CA . GLN A 1 293 ? 33.141 32.562 4.127 1.00 16.30 282 GLN A CA 1
ATOM 2053 C C . GLN A 1 293 ? 34.588 33.014 4.028 1.00 18.44 282 GLN A C 1
ATOM 2054 O O . GLN A 1 293 ? 35.324 33.003 5.020 1.00 19.30 282 GLN A O 1
ATOM 2060 N N . LYS A 1 294 ? 35.017 33.399 2.827 1.00 17.55 283 LYS A N 1
ATOM 2061 C CA . LYS A 1 294 ? 36.381 33.871 2.626 1.00 19.52 283 LYS A CA 1
ATOM 2062 C C . LYS A 1 294 ? 36.680 35.069 3.519 1.00 24.35 283 LYS A C 1
ATOM 2063 O O . LYS A 1 294 ? 37.716 35.119 4.194 1.00 25.31 283 LYS A O 1
ATOM 2069 N N . GLU A 1 295 ? 35.771 36.042 3.549 1.00 20.95 284 GLU A N 1
ATOM 2070 C CA . GLU A 1 295 ? 36.030 37.253 4.317 1.00 21.37 284 GLU A CA 1
ATOM 2071 C C . GLU A 1 295 ? 35.979 36.989 5.820 1.00 22.99 284 GLU A C 1
ATOM 2072 O O . GLU A 1 295 ? 36.805 37.520 6.574 1.00 23.87 284 GLU A O 1
ATOM 2078 N N . PHE A 1 296 ? 35.034 36.166 6.280 1.00 19.24 285 PHE A N 1
ATOM 2079 C CA . PHE A 1 296 ? 34.958 35.896 7.712 1.00 20.97 285 PHE A CA 1
ATOM 2080 C C . PHE A 1 296 ? 36.215 35.194 8.211 1.00 25.67 285 PHE A C 1
ATOM 2081 O O . PHE A 1 296 ? 36.681 35.463 9.321 1.00 24.61 285 PHE A O 1
ATOM 2089 N N . ARG A 1 297 ? 36.783 34.290 7.409 1.00 25.21 286 ARG A N 1
ATOM 2090 C CA . ARG A 1 297 ? 37.927 33.520 7.890 1.00 25.58 286 ARG A CA 1
ATOM 2091 C C . ARG A 1 297 ? 39.164 34.378 8.122 1.00 29.72 286 ARG A C 1
ATOM 2092 O O . ARG A 1 297 ? 40.024 33.992 8.921 1.00 33.83 286 ARG A O 1
ATOM 2100 N N . VAL A 1 298 ? 39.284 35.522 7.457 1.00 27.83 287 VAL A N 1
ATOM 2101 C CA . VAL A 1 298 ? 40.358 36.461 7.753 1.00 30.09 287 VAL A CA 1
ATOM 2102 C C . VAL A 1 298 ? 39.866 37.612 8.633 1.00 30.93 287 VAL A C 1
ATOM 2103 O O . VAL A 1 298 ? 40.517 38.655 8.709 1.00 33.97 287 VAL A O 1
ATOM 2107 N N . SER A 1 299 ? 38.717 37.437 9.290 1.00 28.42 288 SER A N 1
ATOM 2108 C CA . SER A 1 299 ? 38.164 38.429 10.213 1.00 28.20 288 SER A CA 1
ATOM 2109 C C . SER A 1 299 ? 37.975 39.787 9.540 1.00 28.47 288 SER A C 1
ATOM 2110 O O . SER A 1 299 ? 38.165 40.841 10.152 1.00 32.41 288 SER A O 1
ATOM 2113 N N . GLN A 1 300 ? 37.589 39.769 8.270 1.00 27.62 289 GLN A N 1
ATOM 2114 C CA . GLN A 1 300 ? 37.272 40.997 7.547 1.00 24.90 289 GLN A CA 1
ATOM 2115 C C . GLN A 1 300 ? 35.756 41.151 7.587 1.00 27.97 289 GLN A C 1
ATOM 2116 O O . GLN A 1 300 ? 35.035 40.567 6.776 1.00 27.42 289 GLN A O 1
ATOM 2122 N N . LEU A 1 301 ? 35.274 41.930 8.555 1.00 23.11 290 LEU A N 1
ATOM 2123 C CA . LEU A 1 301 ? 33.878 41.864 8.963 1.00 21.17 290 LEU A CA 1
ATOM 2124 C C . LEU A 1 301 ? 32.990 42.880 8.270 1.00 20.30 290 LEU A C 1
ATOM 2125 O O . LEU A 1 301 ? 31.776 42.874 8.509 1.00 20.48 290 LEU A O 1
ATOM 2130 N N . GLU A 1 302 ? 33.551 43.747 7.427 1.00 20.35 291 GLU A N 1
ATOM 2131 C CA . GLU A 1 302 ? 32.752 44.684 6.642 1.00 22.32 291 GLU A CA 1
ATOM 2132 C C . GLU A 1 302 ? 32.157 43.974 5.424 1.00 22.17 291 GLU A C 1
ATOM 2133 O O . GLU A 1 302 ? 32.457 44.269 4.269 1.00 27.20 291 GLU A O 1
ATOM 2139 N N . ASN A 1 303 ? 31.324 42.987 5.719 1.00 23.36 292 ASN A N 1
ATOM 2140 C CA . ASN A 1 303 ? 30.551 42.252 4.731 1.00 21.68 292 ASN A CA 1
ATOM 2141 C C . ASN A 1 303 ? 29.081 42.534 5.012 1.00 21.92 292 ASN A C 1
ATOM 2142 O O . ASN A 1 303 ? 28.656 42.527 6.172 1.00 17.11 292 ASN A O 1
ATOM 2147 N N . LEU A 1 304 ? 28.307 42.809 3.958 1.00 17.13 293 LEU A N 1
ATOM 2148 C CA . LEU A 1 304 ? 26.940 43.281 4.172 1.00 18.09 293 LEU A CA 1
ATOM 2149 C C . LEU A 1 304 ? 26.126 42.314 5.029 1.00 17.15 293 LEU A C 1
ATOM 2150 O O . LEU A 1 304 ? 25.285 42.752 5.827 1.00 18.14 293 LEU A O 1
ATOM 2155 N N . CYS A 1 305 ? 26.359 41.003 4.886 1.00 15.66 294 CYS A N 1
ATOM 2156 C CA . CYS A 1 305 ? 25.635 40.029 5.702 1.00 17.32 294 CYS A CA 1
ATOM 2157 C C . CYS A 1 305 ? 25.931 40.219 7.183 1.00 17.94 294 CYS A C 1
ATOM 2158 O O . CYS A 1 305 ? 25.024 40.136 8.019 1.00 18.42 294 CYS A O 1
ATOM 2161 N N . LEU A 1 306 ? 27.202 40.444 7.527 1.00 15.57 295 LEU A N 1
ATOM 2162 C CA . LEU A 1 306 ? 27.564 40.649 8.926 1.00 16.48 295 LEU A CA 1
ATOM 2163 C C . LEU A 1 306 ? 27.093 42.009 9.434 1.00 18.02 295 LEU A C 1
ATOM 2164 O O . LEU A 1 306 ? 26.745 42.140 10.608 1.00 19.86 295 LEU A O 1
ATOM 2169 N N . LEU A 1 307 ? 27.061 43.025 8.573 1.00 17.90 296 LEU A N 1
ATOM 2170 C CA . LEU A 1 307 ? 26.577 44.331 9.009 1.00 15.91 296 LEU A CA 1
ATOM 2171 C C . LEU A 1 307 ? 25.073 44.310 9.267 1.00 19.40 296 LEU A C 1
ATOM 2172 O O . LEU A 1 307 ? 24.590 44.994 10.182 1.00 21.02 296 LEU A O 1
ATOM 2177 N N . PHE A 1 308 ? 24.323 43.528 8.485 1.00 15.57 297 PHE A N 1
ATOM 2178 C CA . PHE A 1 308 ? 22.918 43.268 8.802 1.00 17.87 297 PHE A CA 1
ATOM 2179 C C . PHE A 1 308 ? 22.773 42.629 10.180 1.00 20.20 297 PHE A C 1
ATOM 2180 O O . PHE A 1 308 ? 21.889 43.003 10.965 1.00 17.90 297 PHE A O 1
ATOM 2188 N N . MET A 1 309 ? 23.608 41.626 10.476 1.00 19.52 298 MET A N 1
ATOM 2189 C CA . MET A 1 309 ? 23.595 41.026 11.805 1.00 22.52 298 MET A CA 1
ATOM 2190 C C . MET A 1 309 ? 23.823 42.083 12.870 1.00 22.01 298 MET A C 1
ATOM 2191 O O . MET A 1 309 ? 23.100 42.149 13.872 1.00 24.74 298 MET A O 1
ATOM 2196 N N . ASN A 1 310 ? 24.836 42.920 12.664 1.00 20.68 299 ASN A N 1
ATOM 2197 C CA . ASN A 1 310 ? 25.243 43.875 13.685 1.00 23.56 299 ASN A CA 1
ATOM 2198 C C . ASN A 1 310 ? 24.204 44.972 13.872 1.00 25.17 299 ASN A C 1
ATOM 2199 O O . ASN A 1 310 ? 23.903 45.362 15.004 1.00 26.60 299 ASN A O 1
ATOM 2204 N N . THR A 1 311 ? 23.646 45.483 12.782 1.00 17.10 300 THR A N 1
ATOM 2205 C CA . THR A 1 311 ? 22.796 46.660 12.884 1.00 22.23 300 THR A CA 1
ATOM 2206 C C . THR A 1 311 ? 21.334 46.326 13.143 1.00 23.08 300 THR A C 1
ATOM 2207 O O . THR A 1 311 ? 20.658 47.083 13.854 1.00 25.90 300 THR A O 1
ATOM 2211 N N . TYR A 1 312 ? 20.823 45.216 12.608 1.00 15.28 301 TYR A N 1
ATOM 2212 C CA . TYR A 1 312 ? 19.408 44.887 12.740 1.00 17.99 301 TYR A CA 1
ATOM 2213 C C . TYR A 1 312 ? 19.150 43.740 13.714 1.00 18.07 301 TYR A C 1
ATOM 2214 O O . TYR A 1 312 ? 17.997 43.321 13.868 1.00 19.49 301 TYR A O 1
ATOM 2223 N N . ASP A 1 313 ? 20.190 43.244 14.391 1.00 15.63 302 ASP A N 1
ATOM 2224 C CA . ASP A 1 313 ? 20.069 42.137 15.354 1.00 19.34 302 ASP A CA 1
ATOM 2225 C C . ASP A 1 313 ? 19.539 40.855 14.711 1.00 22.89 302 ASP A C 1
ATOM 2226 O O . ASP A 1 313 ? 18.743 40.135 15.317 1.00 27.19 302 ASP A O 1
ATOM 2231 N N . MET A 1 314 ? 19.960 40.557 13.486 1.00 19.97 303 MET A N 1
ATOM 2232 C CA . MET A 1 314 ? 19.528 39.337 12.814 1.00 18.64 303 MET A CA 1
ATOM 2233 C C . MET A 1 314 ? 20.582 38.245 12.951 1.00 18.06 303 MET A C 1
ATOM 2234 O O . MET A 1 314 ? 21.776 38.524 13.077 1.00 21.12 303 MET A O 1
ATOM 2239 N N . SER A 1 315 ? 20.129 36.994 12.907 1.00 21.24 304 SER A N 1
ATOM 2240 C CA . SER A 1 315 ? 21.050 35.876 12.770 1.00 21.29 304 SER A CA 1
ATOM 2241 C C . SER A 1 315 ? 21.695 35.906 11.387 1.00 19.12 304 SER A C 1
ATOM 2242 O O . SER A 1 315 ? 21.246 36.614 10.480 1.00 18.18 304 SER A O 1
ATOM 2245 N N . ILE A 1 316 ? 22.761 35.120 11.215 1.00 18.78 305 ILE A N 1
ATOM 2246 C CA . ILE A 1 316 ? 23.414 35.117 9.908 1.00 19.66 305 ILE A CA 1
ATOM 2247 C C . ILE A 1 316 ? 22.481 34.534 8.854 1.00 21.40 305 ILE A C 1
ATOM 2248 O O . ILE A 1 316 ? 22.460 35.001 7.707 1.00 17.56 305 ILE A O 1
ATOM 2253 N N . GLU A 1 317 ? 21.663 33.543 9.228 1.00 19.29 306 GLU A N 1
ATOM 2254 C CA . GLU A 1 317 ? 20.700 32.981 8.285 1.00 25.11 306 GLU A CA 1
ATOM 2255 C C . GLU A 1 317 ? 19.664 34.020 7.881 1.00 22.24 306 GLU A C 1
ATOM 2256 O O . GLU A 1 317 ? 19.340 34.164 6.694 1.00 17.06 306 GLU A O 1
ATOM 2262 N N . GLN A 1 318 ? 19.134 34.759 8.861 1.00 19.49 307 GLN A N 1
ATOM 2263 C CA . GLN A 1 318 ? 18.162 35.803 8.562 1.00 20.54 307 GLN A CA 1
ATOM 2264 C C . GLN A 1 318 ? 18.758 36.860 7.643 1.00 16.50 307 GLN A C 1
ATOM 2265 O O . GLN A 1 318 ? 18.085 37.344 6.727 1.00 18.44 307 GLN A O 1
ATOM 2271 N N . SER A 1 319 ? 20.023 37.221 7.868 1.00 17.54 308 SER A N 1
ATOM 2272 C CA . SER A 1 319 ? 20.647 38.286 7.086 1.00 15.87 308 SER A CA 1
ATOM 2273 C C . SER A 1 319 ? 20.843 37.862 5.640 1.00 15.93 308 SER A C 1
ATOM 2274 O O . SER A 1 319 ? 20.603 38.648 4.719 1.00 15.13 308 SER A O 1
ATOM 2277 N N . ILE A 1 320 ? 21.292 36.627 5.423 1.00 14.72 309 ILE A N 1
ATOM 2278 C CA . ILE A 1 320 ? 21.434 36.126 4.057 1.00 13.66 309 ILE A CA 1
ATOM 2279 C C . ILE A 1 320 ? 20.077 36.075 3.371 1.00 16.39 309 ILE A C 1
ATOM 2280 O O . ILE A 1 320 ? 19.949 36.417 2.188 1.00 16.27 309 ILE A O 1
ATOM 2285 N N . HIS A 1 321 ? 19.043 35.636 4.095 1.00 16.52 310 HIS A N 1
ATOM 2286 C CA . HIS A 1 321 ? 17.697 35.605 3.526 1.00 17.95 310 HIS A CA 1
ATOM 2287 C C . HIS A 1 321 ? 17.262 36.996 3.076 1.00 16.95 310 HIS A C 1
ATOM 2288 O O . HIS A 1 321 ? 16.658 37.156 2.003 1.00 16.94 310 HIS A O 1
ATOM 2295 N N . LYS A 1 322 ? 17.585 38.023 3.864 1.00 15.26 311 LYS A N 1
ATOM 2296 C CA . LYS A 1 322 ? 17.219 39.379 3.460 1.00 12.37 311 LYS A CA 1
ATOM 2297 C C . LYS A 1 322 ? 17.997 39.820 2.230 1.00 14.02 311 LYS A C 1
ATOM 2298 O O . LYS A 1 322 ? 17.463 40.553 1.393 1.00 14.08 311 LYS A O 1
ATOM 2304 N N . VAL A 1 323 ? 19.270 39.428 2.121 1.00 14.62 312 VAL A N 1
ATOM 2305 C CA . VAL A 1 323 ? 20.030 39.780 0.919 1.00 14.28 312 VAL A CA 1
ATOM 2306 C C . VAL A 1 323 ? 19.416 39.117 -0.303 1.00 15.35 312 VAL A C 1
ATOM 2307 O O . VAL A 1 323 ? 19.279 39.739 -1.364 1.00 16.25 312 VAL A O 1
ATOM 2311 N N . LEU A 1 324 ? 19.034 37.843 -0.178 1.00 13.36 313 LEU A N 1
ATOM 2312 C CA . LEU A 1 324 ? 18.408 37.161 -1.303 1.00 15.40 313 LEU A CA 1
ATOM 2313 C C . LEU A 1 324 ? 17.100 37.828 -1.693 1.00 16.58 313 LEU A C 1
ATOM 2314 O O . LEU A 1 324 ? 16.763 37.886 -2.880 1.00 15.82 313 LEU A O 1
ATOM 2319 N N . GLY A 1 325 ? 16.363 38.361 -0.717 1.00 13.79 314 GLY A N 1
ATOM 2320 C CA . GLY A 1 325 ? 15.144 39.081 -1.042 1.00 13.17 314 GLY A CA 1
ATOM 2321 C C . GLY A 1 325 ? 15.415 40.355 -1.817 1.00 14.29 314 GLY A C 1
ATOM 2322 O O . GLY A 1 325 ? 14.661 40.711 -2.724 1.00 15.63 314 GLY A O 1
ATOM 2323 N N . LEU A 1 326 ? 16.498 41.054 -1.481 1.00 13.88 315 LEU A N 1
ATOM 2324 C CA . LEU A 1 326 ? 16.850 42.241 -2.256 1.00 14.26 315 LEU A CA 1
ATOM 2325 C C . LEU A 1 326 ? 17.285 41.864 -3.667 1.00 15.42 315 LEU A C 1
ATOM 2326 O O . LEU A 1 326 ? 16.989 42.593 -4.621 1.00 13.86 315 LEU A O 1
ATOM 2331 N N . LEU A 1 327 ? 17.959 40.719 -3.823 1.00 15.56 316 LEU A N 1
ATOM 2332 C CA . LEU A 1 327 ? 18.312 40.238 -5.157 1.00 16.28 316 LEU A CA 1
ATOM 2333 C C . LEU A 1 327 ? 17.074 40.063 -6.029 1.00 16.79 316 LEU A C 1
ATOM 2334 O O . LEU A 1 327 ? 17.018 40.561 -7.157 1.00 15.63 316 LEU A O 1
ATOM 2339 N N . LYS A 1 328 ? 16.079 39.331 -5.527 1.00 15.67 317 LYS A N 1
ATOM 2340 C CA . LYS A 1 328 ? 14.824 39.177 -6.254 1.00 14.70 317 LYS A CA 1
ATOM 2341 C C . LYS A 1 328 ? 14.222 40.528 -6.630 1.00 14.92 317 LYS A C 1
ATOM 2342 O O . LYS A 1 328 ? 13.734 40.705 -7.752 1.00 15.34 317 LYS A O 1
ATOM 2348 N N . ASP A 1 329 ? 14.245 41.492 -5.705 1.00 16.01 318 ASP A N 1
ATOM 2349 C CA . ASP A 1 329 ? 13.697 42.816 -6.001 1.00 13.97 318 ASP A CA 1
ATOM 2350 C C . ASP A 1 329 ? 14.404 43.456 -7.189 1.00 15.84 318 ASP A C 1
ATOM 2351 O O . ASP A 1 329 ? 13.757 43.930 -8.125 1.00 15.42 318 ASP A O 1
ATOM 2356 N N . HIS A 1 330 ? 15.739 43.494 -7.156 1.00 14.43 319 HIS A N 1
ATOM 2357 C CA . HIS A 1 330 ? 16.478 44.181 -8.209 1.00 12.92 319 HIS A CA 1
ATOM 2358 C C . HIS A 1 330 ? 16.333 43.475 -9.551 1.00 14.52 319 HIS A C 1
ATOM 2359 O O . HIS A 1 330 ? 16.331 44.129 -10.599 1.00 14.39 319 HIS A O 1
ATOM 2366 N N . TYR A 1 331 ? 16.198 42.149 -9.540 1.00 11.64 320 TYR A N 1
ATOM 2367 C CA . TYR A 1 331 ? 15.909 41.439 -10.782 1.00 12.48 320 TYR A CA 1
ATOM 2368 C C . TYR A 1 331 ? 14.589 41.906 -11.385 1.00 14.17 320 TYR A C 1
ATOM 2369 O O . TYR A 1 331 ? 14.504 42.179 -12.590 1.00 13.97 320 TYR A O 1
ATOM 2378 N N . LYS A 1 332 ? 13.541 42.008 -10.562 1.00 13.56 321 LYS A N 1
ATOM 2379 C CA . LYS A 1 332 ? 12.250 42.450 -11.090 1.00 15.85 321 LYS A CA 1
ATOM 2380 C C . LYS A 1 332 ? 12.290 43.906 -11.541 1.00 16.19 321 LYS A C 1
ATOM 2381 O O . LYS A 1 332 ? 11.714 44.255 -12.579 1.00 14.66 321 LYS A O 1
ATOM 2387 N N . ILE A 1 333 ? 12.951 44.769 -10.772 1.00 13.64 322 ILE A N 1
ATOM 2388 C CA . ILE A 1 333 ? 13.057 46.178 -11.153 1.00 13.44 322 ILE A CA 1
ATOM 2389 C C . ILE A 1 333 ? 13.755 46.306 -12.496 1.00 16.02 322 ILE A C 1
ATOM 2390 O O . ILE A 1 333 ? 13.377 47.128 -13.343 1.00 14.57 322 ILE A O 1
ATOM 2395 N N . CYS A 1 334 ? 14.789 45.497 -12.702 1.00 12.50 323 CYS A N 1
ATOM 2396 C CA . CYS A 1 334 ? 15.555 45.559 -13.938 1.00 11.77 323 CYS A CA 1
ATOM 2397 C C . CYS A 1 334 ? 14.706 45.146 -15.133 1.00 13.03 323 CYS A C 1
ATOM 2398 O O . CYS A 1 334 ? 14.733 45.798 -16.184 1.00 13.46 323 CYS A O 1
ATOM 2401 N N . ILE A 1 335 ? 13.962 44.046 -14.998 1.00 13.20 324 ILE A N 1
ATOM 2402 C CA . ILE A 1 335 ? 13.099 43.601 -16.089 1.00 14.18 324 ILE A CA 1
ATOM 2403 C C . ILE A 1 335 ? 12.040 44.656 -16.398 1.00 15.53 324 ILE A C 1
ATOM 2404 O O . ILE A 1 335 ? 11.743 44.938 -17.571 1.00 15.08 324 ILE A O 1
ATOM 2409 N N . GLU A 1 336 ? 11.465 45.269 -15.357 1.00 14.81 325 GLU A N 1
ATOM 2410 C CA . GLU A 1 336 ? 10.474 46.324 -15.577 1.00 19.85 325 GLU A CA 1
ATOM 2411 C C . GLU A 1 336 ? 11.041 47.476 -16.392 1.00 16.97 325 GLU A C 1
ATOM 2412 O O . GLU A 1 336 ? 10.313 48.096 -17.177 1.00 17.81 325 GLU A O 1
ATOM 2418 N N . ALA A 1 337 ? 12.327 47.789 -16.217 1.00 15.03 326 ALA A N 1
ATOM 2419 C CA . ALA A 1 337 ? 12.903 48.920 -16.941 1.00 15.91 326 ALA A CA 1
ATOM 2420 C C . ALA A 1 337 ? 12.996 48.656 -18.440 1.00 18.21 326 ALA A C 1
ATOM 2421 O O . ALA A 1 337 ? 12.982 49.602 -19.230 1.00 13.84 326 ALA A O 1
ATOM 2423 N N . GLU A 1 338 ? 13.087 47.387 -18.854 1.00 15.68 327 GLU A N 1
ATOM 2424 C CA . GLU A 1 338 ? 13.222 47.084 -20.280 1.00 14.92 327 GLU A CA 1
ATOM 2425 C C . GLU A 1 338 ? 12.084 47.668 -21.108 1.00 17.55 327 GLU A C 1
ATOM 2426 O O . GLU A 1 338 ? 12.306 48.166 -22.216 1.00 19.12 327 GLU A O 1
ATOM 2432 N N . ALA A 1 339 ? 10.858 47.598 -20.601 1.00 20.52 328 ALA A N 1
ATOM 2433 C CA . ALA A 1 339 ? 9.722 48.111 -21.354 1.00 23.47 328 ALA A CA 1
ATOM 2434 C C . ALA A 1 339 ? 9.783 49.621 -21.552 1.00 21.48 328 ALA A C 1
ATOM 2435 O O . ALA A 1 339 ? 9.112 50.136 -22.455 1.00 23.70 328 ALA A O 1
ATOM 2437 N N . ARG A 1 340 ? 10.580 50.339 -20.757 1.00 18.23 329 ARG A N 1
ATOM 2438 C CA . ARG A 1 340 ? 10.653 51.794 -20.865 1.00 16.29 329 ARG A CA 1
ATOM 2439 C C . ARG A 1 340 ? 11.789 52.277 -21.765 1.00 18.75 329 ARG A C 1
ATOM 2440 O O . ARG A 1 340 ? 11.901 53.486 -21.994 1.00 15.74 329 ARG A O 1
ATOM 2448 N N . LEU A 1 341 ? 12.613 51.373 -22.294 1.00 17.72 330 LEU A N 1
ATOM 2449 C CA . LEU A 1 341 ? 13.740 51.772 -23.124 1.00 15.97 330 LEU A CA 1
ATOM 2450 C C . LEU A 1 341 ? 13.250 52.412 -24.424 1.00 20.52 330 LEU A C 1
ATOM 2451 O O . LEU A 1 341 ? 12.187 52.055 -24.935 1.00 18.06 330 LEU A O 1
ATOM 2456 N N . PRO A 1 342 ? 14.028 53.342 -25.000 1.00 20.93 331 PRO A N 1
ATOM 2457 C CA . PRO A 1 342 ? 13.601 54.021 -26.243 1.00 19.43 331 PRO A CA 1
ATOM 2458 C C . PRO A 1 342 ? 13.831 53.162 -27.483 1.00 20.10 331 PRO A C 1
ATOM 2459 O O . PRO A 1 342 ? 14.644 53.460 -28.365 1.00 20.50 331 PRO A O 1
ATOM 2463 N N . TRP A 1 343 ? 13.112 52.045 -27.551 1.00 18.66 332 TRP A N 1
ATOM 2464 C CA . TRP A 1 343 ? 13.184 51.172 -28.716 1.00 18.86 332 TRP A CA 1
ATOM 2465 C C . TRP A 1 343 ? 12.765 51.927 -29.969 1.00 23.17 332 TRP A C 1
ATOM 2466 O O . TRP A 1 343 ? 11.891 52.794 -29.930 1.00 19.99 332 TRP A O 1
ATOM 2477 N N . SER A 1 344 ? 13.388 51.583 -31.089 1.00 21.68 333 SER A N 1
ATOM 2478 C CA . SER A 1 344 ? 13.117 52.245 -32.359 1.00 24.06 333 SER A CA 1
ATOM 2479 C C . SER A 1 344 ? 12.085 51.450 -33.148 1.00 24.71 333 SER A C 1
ATOM 2480 O O . SER A 1 344 ? 12.101 50.216 -33.143 1.00 21.75 333 SER A O 1
ATOM 2483 N N . THR A 1 345 ? 11.186 52.166 -33.825 1.00 26.19 334 THR A N 1
ATOM 2484 C CA . THR A 1 345 ? 10.264 51.538 -34.764 1.00 28.54 334 THR A CA 1
ATOM 2485 C C . THR A 1 345 ? 10.842 51.409 -36.168 1.00 26.97 334 THR A C 1
ATOM 2486 O O . THR A 1 345 ? 10.206 50.783 -37.026 1.00 24.12 334 THR A O 1
ATOM 2490 N N . THR A 1 346 ? 12.025 51.973 -36.427 1.00 24.80 335 THR A N 1
ATOM 2491 C CA . THR A 1 346 ? 12.583 52.014 -37.775 1.00 26.36 335 THR A CA 1
ATOM 2492 C C . THR A 1 346 ? 14.023 51.543 -37.891 1.00 26.91 335 THR A C 1
ATOM 2493 O O . THR A 1 346 ? 14.455 51.244 -39.010 1.00 30.39 335 THR A O 1
ATOM 2497 N N . ASP A 1 347 ? 14.785 51.489 -36.803 1.00 23.71 336 ASP A N 1
ATOM 2498 C CA . ASP A 1 347 ? 16.223 51.239 -36.854 1.00 26.19 336 ASP A CA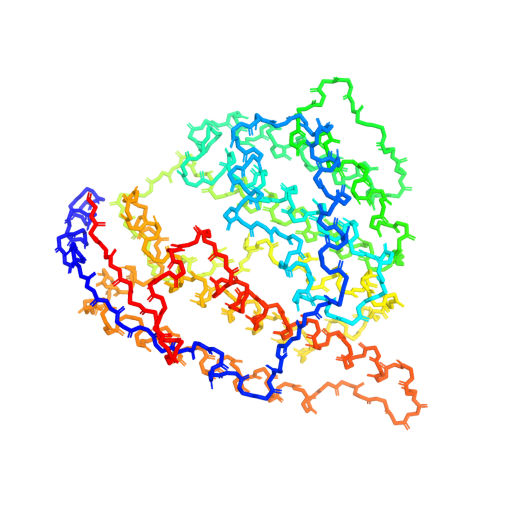 1
ATOM 2499 C C . ASP A 1 347 ? 16.518 49.963 -36.068 1.00 23.96 336 ASP A C 1
ATOM 2500 O O . ASP A 1 347 ? 16.744 50.001 -34.855 1.00 21.56 336 ASP A O 1
ATOM 2505 N N . GLU A 1 348 ? 16.534 48.826 -36.763 1.00 24.12 337 GLU A N 1
ATOM 2506 C CA . GLU A 1 348 ? 16.772 47.568 -36.071 1.00 25.13 337 GLU A CA 1
ATOM 2507 C C . GLU A 1 348 ? 18.228 47.416 -35.647 1.00 24.85 337 GLU A C 1
ATOM 2508 O O . GLU A 1 348 ? 18.508 46.674 -34.700 1.00 22.83 337 GLU A O 1
ATOM 2514 N N . LYS A 1 349 ? 19.162 48.109 -36.304 1.00 23.56 338 LYS A N 1
ATOM 2515 C CA . LYS A 1 349 ? 20.537 48.080 -35.815 1.00 29.87 338 LYS A CA 1
ATOM 2516 C C . LYS A 1 349 ? 20.638 48.735 -34.444 1.00 22.75 338 LYS A C 1
ATOM 2517 O O . LYS A 1 349 ? 21.327 48.229 -33.549 1.00 22.42 338 LYS A O 1
ATOM 2523 N N . LEU A 1 350 ? 19.948 49.856 -34.262 1.00 21.41 339 LEU A N 1
ATOM 2524 C CA . LEU A 1 350 ? 19.867 50.477 -32.948 1.00 21.42 339 LEU A CA 1
ATOM 2525 C C . LEU A 1 350 ? 19.271 49.518 -31.918 1.00 22.96 339 LEU A C 1
ATOM 2526 O O . LEU A 1 350 ? 19.798 49.372 -30.807 1.00 18.41 339 LEU A O 1
ATOM 2531 N N . ASN A 1 351 ? 18.161 48.864 -32.265 1.00 17.75 340 ASN A N 1
ATOM 2532 C CA . ASN A 1 351 ? 17.528 47.944 -31.325 1.00 20.10 340 ASN A CA 1
ATOM 2533 C C . ASN A 1 351 ? 18.460 46.793 -30.964 1.00 18.38 340 ASN A C 1
ATOM 2534 O O . ASN A 1 351 ? 18.515 46.365 -29.802 1.00 14.19 340 ASN A O 1
ATOM 2539 N N . ASN A 1 352 ? 19.208 46.285 -31.946 1.00 18.98 341 ASN A N 1
ATOM 2540 C CA . ASN A 1 352 ? 20.157 45.206 -31.677 1.00 22.91 341 ASN A CA 1
ATOM 2541 C C . ASN A 1 352 ? 21.225 45.653 -30.689 1.00 18.87 341 ASN A C 1
ATOM 2542 O O . ASN A 1 352 ? 21.626 44.890 -29.805 1.00 17.56 341 ASN A O 1
ATOM 2547 N N . ASN A 1 353 ? 21.689 46.897 -30.816 1.00 17.02 342 ASN A N 1
ATOM 2548 C CA . ASN A 1 353 ? 22.683 47.398 -29.876 1.00 16.38 342 ASN A CA 1
ATOM 2549 C C . ASN A 1 353 ? 22.088 47.566 -28.484 1.00 13.96 342 ASN A C 1
ATOM 2550 O O . ASN A 1 353 ? 22.760 47.293 -27.483 1.00 14.66 342 ASN A O 1
ATOM 2555 N N . ILE A 1 354 ? 20.835 48.023 -28.389 1.00 14.08 343 ILE A N 1
ATOM 2556 C CA . ILE A 1 354 ? 20.199 48.113 -27.073 1.00 13.46 343 ILE A CA 1
ATOM 2557 C C . ILE A 1 354 ? 20.089 46.726 -26.449 1.00 15.66 343 ILE A C 1
ATOM 2558 O O . ILE A 1 354 ? 20.424 46.512 -25.273 1.00 11.91 343 ILE A O 1
ATOM 2563 N N . ARG A 1 355 ? 19.609 45.759 -27.229 1.00 14.41 344 ARG A N 1
ATOM 2564 C CA . ARG A 1 355 ? 19.450 44.409 -26.696 1.00 13.87 344 ARG A CA 1
ATOM 2565 C C . ARG A 1 355 ? 20.783 43.825 -26.235 1.00 15.77 344 ARG A C 1
ATOM 2566 O O . ARG A 1 355 ? 20.862 43.234 -25.152 1.00 13.87 344 ARG A O 1
ATOM 2574 N N . GLU A 1 356 ? 21.843 43.982 -27.029 1.00 12.05 345 GLU A N 1
ATOM 2575 C CA . GLU A 1 356 ? 23.123 43.414 -26.614 1.00 14.12 345 GLU A CA 1
ATOM 2576 C C . GLU A 1 356 ? 23.672 44.136 -25.388 1.00 13.80 345 GLU A C 1
ATOM 2577 O O . GLU A 1 356 ? 24.265 43.505 -24.506 1.00 14.21 345 GLU A O 1
ATOM 2583 N N . TYR A 1 357 ? 23.473 45.453 -25.299 1.00 13.44 346 TYR A N 1
ATOM 2584 C CA . TYR A 1 357 ? 24.000 46.169 -24.139 1.00 11.22 346 TYR A CA 1
ATOM 2585 C C . TYR A 1 357 ? 23.336 45.690 -22.856 1.00 13.50 346 TYR A C 1
ATOM 2586 O O . TYR A 1 357 ? 24.010 45.485 -21.839 1.00 12.40 346 TYR A O 1
ATOM 2595 N N . ILE A 1 358 ? 22.019 45.482 -22.881 1.00 10.92 347 ILE A N 1
ATOM 2596 C CA . ILE A 1 358 ? 21.398 45.063 -21.635 1.00 11.89 347 ILE A CA 1
ATOM 2597 C C . ILE A 1 358 ? 21.702 43.600 -21.335 1.00 12.58 347 ILE A C 1
ATOM 2598 O O . ILE A 1 358 ? 21.761 43.215 -20.167 1.00 11.63 347 ILE A O 1
ATOM 2603 N N . ARG A 1 359 ? 21.903 42.762 -22.357 1.00 11.25 348 ARG A N 1
ATOM 2604 C CA . ARG A 1 359 ? 22.334 41.394 -22.079 1.00 12.02 348 ARG A CA 1
ATOM 2605 C C . ARG A 1 359 ? 23.715 41.386 -21.441 1.00 13.42 348 ARG A C 1
ATOM 2606 O O . ARG A 1 359 ? 23.992 40.565 -20.561 1.00 13.44 348 ARG A O 1
ATOM 2614 N N . GLY A 1 360 ? 24.586 42.314 -21.849 1.00 12.72 349 GLY A N 1
ATOM 2615 C CA . GLY A 1 360 ? 25.863 42.462 -21.161 1.00 12.57 349 GLY A CA 1
ATOM 2616 C C . GLY A 1 360 ? 25.696 42.846 -19.702 1.00 13.98 349 GLY A C 1
ATOM 2617 O O . GLY A 1 360 ? 26.362 42.289 -18.819 1.00 13.71 349 GLY A O 1
ATOM 2618 N N . CYS A 1 361 ? 24.805 43.804 -19.428 1.00 9.68 350 CYS A N 1
ATOM 2619 C CA . CYS A 1 361 ? 24.504 44.166 -18.046 1.00 11.09 350 CYS A CA 1
ATOM 2620 C C . CYS A 1 361 ? 24.037 42.955 -17.251 1.00 11.42 350 CYS A C 1
ATOM 2621 O O . CYS A 1 361 ? 24.495 42.714 -16.129 1.00 12.18 350 CYS A O 1
ATOM 2624 N N . GLN A 1 362 ? 23.093 42.197 -17.812 1.00 11.45 351 GLN A N 1
ATOM 2625 C CA . GLN A 1 362 ? 22.533 41.065 -17.077 1.00 10.50 351 GLN A CA 1
ATOM 2626 C C . GLN A 1 362 ? 23.580 39.986 -16.836 1.00 14.99 351 GLN A C 1
ATOM 2627 O O . GLN A 1 362 ? 23.606 39.374 -15.759 1.00 12.17 351 GLN A O 1
ATOM 2633 N N . ARG A 1 363 ? 24.446 39.737 -17.823 1.00 12.57 352 ARG A N 1
ATOM 2634 C CA . ARG A 1 363 ? 25.499 38.735 -17.669 1.00 10.78 352 ARG A CA 1
ATOM 2635 C C . ARG A 1 363 ? 26.540 39.141 -16.636 1.00 12.31 352 ARG A C 1
ATOM 2636 O O . ARG A 1 363 ? 27.269 38.280 -16.128 1.00 12.55 352 ARG A O 1
ATOM 2644 N N . LEU A 1 364 ? 26.639 40.425 -16.303 1.00 12.22 353 LEU A N 1
ATOM 2645 C CA . LEU A 1 364 ? 27.468 40.794 -15.164 1.00 13.68 353 LEU A CA 1
ATOM 2646 C C . LEU A 1 364 ? 26.954 40.133 -13.892 1.00 13.44 353 LEU A C 1
ATOM 2647 O O . LEU A 1 364 ? 27.731 39.564 -13.113 1.00 12.68 353 LEU A O 1
ATOM 2652 N N . ALA A 1 365 ? 25.632 40.160 -13.689 1.00 11.04 354 ALA A N 1
ATOM 2653 C CA . ALA A 1 365 ? 25.050 39.578 -12.482 1.00 12.06 354 ALA A CA 1
ATOM 2654 C C . ALA A 1 365 ? 25.079 38.053 -12.527 1.00 14.64 354 ALA A C 1
ATOM 2655 O O . ALA A 1 365 ? 25.612 37.402 -11.621 1.00 13.32 354 ALA A O 1
ATOM 2657 N N . THR A 1 366 ? 24.482 37.460 -13.566 1.00 11.89 355 THR A N 1
ATOM 2658 C CA . THR A 1 366 ? 24.476 36.002 -13.657 1.00 11.68 355 THR A CA 1
ATOM 2659 C C . THR A 1 366 ? 25.878 35.446 -13.841 1.00 14.40 355 THR A C 1
ATOM 2660 O O . THR A 1 366 ? 26.184 34.364 -13.322 1.00 14.55 355 THR A O 1
ATOM 2664 N N . GLY A 1 367 ? 26.737 36.164 -14.570 1.00 14.68 356 GLY A N 1
ATOM 2665 C CA . GLY A 1 367 ? 28.071 35.648 -14.843 1.00 13.28 356 GLY A CA 1
ATOM 2666 C C . GLY A 1 367 ? 28.951 35.624 -13.610 1.00 12.40 356 GLY A C 1
ATOM 2667 O O . GLY A 1 367 ? 29.708 34.676 -13.396 1.00 11.37 356 GLY A O 1
ATOM 2668 N N . THR A 1 368 ? 28.868 36.664 -12.781 1.00 11.33 357 THR A N 1
ATOM 2669 C CA . THR A 1 368 ? 29.630 36.646 -11.537 1.00 9.81 357 THR A CA 1
ATOM 2670 C C . THR A 1 368 ? 29.203 35.474 -10.658 1.00 13.73 357 THR A C 1
ATOM 2671 O O . THR A 1 368 ? 30.048 34.784 -10.071 1.00 12.67 357 THR A O 1
ATOM 2675 N N . ALA A 1 369 ? 27.901 35.191 -10.603 1.00 11.86 358 ALA A N 1
ATOM 2676 C CA . ALA A 1 369 ? 27.423 34.060 -9.815 1.00 12.12 358 ALA A CA 1
ATOM 2677 C C . ALA A 1 369 ? 27.858 32.734 -10.430 1.00 12.77 358 ALA A C 1
ATOM 2678 O O . ALA A 1 369 ? 28.383 31.854 -9.735 1.00 12.29 358 ALA A O 1
ATOM 2680 N N . CYS A 1 370 ? 27.635 32.578 -11.739 1.00 12.72 359 CYS A N 1
ATOM 2681 C CA . CYS A 1 370 ? 27.999 31.343 -12.430 1.00 11.04 359 CYS A CA 1
ATOM 2682 C C . CYS A 1 370 ? 29.484 31.033 -12.272 1.00 10.99 359 CYS A C 1
ATOM 2683 O O . CYS A 1 370 ? 29.863 29.886 -11.987 1.00 13.24 359 CYS A O 1
ATOM 2686 N N . TRP A 1 371 ? 30.336 32.048 -12.448 1.00 12.11 360 TRP A N 1
ATOM 2687 C CA . TRP A 1 371 ? 31.774 31.876 -12.277 1.00 11.62 360 TRP A CA 1
ATOM 2688 C C . TRP A 1 371 ? 32.130 31.501 -10.845 1.00 12.04 360 TRP A C 1
ATOM 2689 O O . TRP A 1 371 ? 32.986 30.635 -10.622 1.00 11.16 360 TRP A O 1
ATOM 2700 N N . SER A 1 372 ? 31.494 32.154 -9.860 1.00 10.53 361 SER A N 1
ATOM 2701 C CA . SER A 1 372 ? 31.754 31.824 -8.456 1.00 14.09 361 SER A CA 1
ATOM 2702 C C . SER A 1 372 ? 31.466 30.360 -8.159 1.00 15.32 361 SER A C 1
ATOM 2703 O O . SER A 1 372 ? 32.149 29.745 -7.328 1.00 13.37 361 SER A O 1
ATOM 2706 N N . TYR A 1 373 ? 30.447 29.802 -8.798 1.00 10.71 362 TYR A N 1
ATOM 2707 C CA . TYR A 1 373 ? 30.091 28.394 -8.663 1.00 11.05 362 TYR A CA 1
ATOM 2708 C C . TYR A 1 373 ? 30.975 27.462 -9.489 1.00 12.99 362 TYR A C 1
ATOM 2709 O O . TYR A 1 373 ? 30.710 26.251 -9.537 1.00 13.35 362 TYR A O 1
ATOM 2718 N N . ASN A 1 374 ? 31.999 27.989 -10.158 1.00 12.83 363 ASN A N 1
ATOM 2719 C CA . ASN A 1 374 ? 32.834 27.170 -11.027 1.00 11.12 363 ASN A CA 1
ATOM 2720 C C . ASN A 1 374 ? 34.317 27.471 -10.840 1.00 12.99 363 ASN A C 1
ATOM 2721 O O . ASN A 1 374 ? 35.129 27.145 -11.717 1.00 14.71 363 ASN A O 1
ATOM 2726 N N . CYS A 1 375 ? 34.689 28.095 -9.731 1.00 10.14 364 CYS A N 1
ATOM 2727 C CA . CYS A 1 375 ? 36.088 28.335 -9.412 1.00 9.74 364 CYS A CA 1
ATOM 2728 C C . CYS A 1 375 ? 36.209 28.274 -7.902 1.00 12.43 364 CYS A C 1
ATOM 2729 O O . CYS A 1 375 ? 35.218 28.084 -7.195 1.00 13.11 364 CYS A O 1
ATOM 2732 N N . GLU A 1 376 ? 37.425 28.423 -7.402 1.00 13.17 365 GLU A N 1
ATOM 2733 C CA . GLU A 1 376 ? 37.653 28.243 -5.974 1.00 15.07 365 GLU A CA 1
ATOM 2734 C C . GLU A 1 376 ? 38.199 29.507 -5.318 1.00 16.46 365 GLU A C 1
ATOM 2735 O O . GLU A 1 376 ? 38.901 29.433 -4.308 1.00 15.68 365 GLU A O 1
ATOM 2741 N N . ARG A 1 377 ? 37.855 30.676 -5.874 1.00 14.05 366 ARG A N 1
ATOM 2742 C CA . ARG A 1 377 ? 38.252 31.944 -5.262 1.00 15.56 366 ARG A CA 1
ATOM 2743 C C . ARG A 1 377 ? 37.583 32.145 -3.911 1.00 15.88 366 ARG A C 1
ATOM 2744 O O . ARG A 1 377 ? 38.208 32.654 -2.971 1.00 17.91 366 ARG A O 1
ATOM 2752 N N . TYR A 1 378 ? 36.316 31.753 -3.795 1.00 14.81 367 TYR A N 1
ATOM 2753 C CA . TYR A 1 378 ? 35.508 32.059 -2.622 1.00 14.36 367 TYR A CA 1
ATOM 2754 C C . TYR A 1 378 ? 35.307 30.872 -1.700 1.00 17.11 367 TYR A C 1
ATOM 2755 O O . TYR A 1 378 ? 35.212 31.062 -0.483 1.00 15.07 367 TYR A O 1
ATOM 2764 N N . PHE A 1 379 ? 35.261 29.660 -2.242 1.00 14.26 368 PHE A N 1
ATOM 2765 C CA . PHE A 1 379 ? 35.033 28.452 -1.458 1.00 13.19 368 PHE A CA 1
ATOM 2766 C C . PHE A 1 379 ? 35.551 27.271 -2.271 1.00 15.60 368 PHE A C 1
ATOM 2767 O O . PHE A 1 379 ? 35.860 27.406 -3.455 1.00 15.15 368 PHE A O 1
ATOM 2775 N N . LYS A 1 380 ? 35.657 26.110 -1.629 1.00 16.51 369 LYS A N 1
ATOM 2776 C CA . LYS A 1 380 ? 35.994 24.899 -2.375 1.00 15.49 369 LYS A CA 1
ATOM 2777 C C . LYS A 1 380 ? 34.764 24.402 -3.116 1.00 14.34 369 LYS A C 1
ATOM 2778 O O . LYS A 1 380 ? 33.648 24.475 -2.601 1.00 15.03 369 LYS A O 1
ATOM 2784 N N . LEU A 1 381 ? 34.966 23.890 -4.334 1.00 14.26 370 LEU A N 1
ATOM 2785 C CA . LEU A 1 381 ? 33.813 23.463 -5.120 1.00 13.98 370 LEU A CA 1
ATOM 2786 C C . LEU A 1 381 ? 33.161 22.218 -4.535 1.00 15.41 370 LEU A C 1
ATOM 2787 O O . LEU A 1 381 ? 31.991 21.947 -4.825 1.00 16.62 370 LEU A O 1
ATOM 2792 N N . SER A 1 382 ? 33.876 21.476 -3.688 1.00 15.38 371 SER A N 1
ATOM 2793 C CA . SER A 1 382 ? 33.262 20.374 -2.967 1.00 19.63 371 SER A CA 1
ATOM 2794 C C . SER A 1 382 ? 32.183 20.847 -2.004 1.00 21.80 371 SER A C 1
ATOM 2795 O O . SER A 1 382 ? 31.391 20.022 -1.535 1.00 16.30 371 SER A O 1
ATOM 2798 N N . GLN A 1 383 ? 32.131 22.150 -1.699 1.00 16.09 372 GLN A N 1
ATOM 2799 C CA . GLN A 1 383 ? 31.095 22.691 -0.831 1.00 16.86 372 GLN A CA 1
ATOM 2800 C C . GLN A 1 383 ? 29.756 22.850 -1.537 1.00 17.43 372 GLN A C 1
ATOM 2801 O O . GLN A 1 383 ? 28.757 23.140 -0.875 1.00 18.83 372 GLN A O 1
ATOM 2807 N N . LEU A 1 384 ? 29.706 22.680 -2.858 1.00 16.15 373 LEU A N 1
ATOM 2808 C CA . LEU A 1 384 ? 28.446 22.612 -3.578 1.00 14.10 373 LEU A CA 1
ATOM 2809 C C . LEU A 1 384 ? 27.954 21.175 -3.585 1.00 18.45 373 LEU A C 1
ATOM 2810 O O . LEU A 1 384 ? 28.738 20.250 -3.806 1.00 22.27 373 LEU A O 1
ATOM 2815 N N . ASN A 1 385 ? 26.653 20.984 -3.383 1.00 15.97 374 ASN A N 1
ATOM 2816 C CA . ASN A 1 385 ? 26.117 19.635 -3.474 1.00 18.57 374 ASN A CA 1
ATOM 2817 C C . ASN A 1 385 ? 25.531 19.393 -4.864 1.00 22.40 374 ASN A C 1
ATOM 2818 O O . ASN A 1 385 ? 25.615 20.234 -5.768 1.00 19.34 374 ASN A O 1
ATOM 2823 N N . ASP A 1 386 ? 24.939 18.211 -5.038 1.00 20.26 375 ASP A N 1
ATOM 2824 C CA . ASP A 1 386 ? 24.414 17.824 -6.344 1.00 23.76 375 ASP A CA 1
ATOM 2825 C C . ASP A 1 386 ? 23.177 18.616 -6.734 1.00 26.27 375 ASP A C 1
ATOM 2826 O O . ASP A 1 386 ? 22.682 18.445 -7.849 1.00 23.59 375 ASP A O 1
ATOM 2831 N N . GLN A 1 387 ? 22.666 19.470 -5.847 1.00 24.03 376 GLN A N 1
ATOM 2832 C CA . GLN A 1 387 ? 21.568 20.373 -6.166 1.00 24.47 376 GLN A CA 1
ATOM 2833 C C . GLN A 1 387 ? 22.043 21.819 -6.280 1.00 20.02 376 GLN A C 1
ATOM 2834 O O . GLN A 1 387 ? 21.221 22.744 -6.261 1.00 22.93 376 GLN A O 1
ATOM 2840 N N . GLN A 1 388 ? 23.360 22.021 -6.408 1.00 18.24 377 GLN A N 1
ATOM 2841 C CA . GLN A 1 388 ? 23.994 23.335 -6.544 1.00 21.25 377 GLN A CA 1
ATOM 2842 C C . GLN A 1 388 ? 23.702 24.238 -5.355 1.00 17.41 377 GLN A C 1
ATOM 2843 O O . GLN A 1 388 ? 23.681 25.462 -5.491 1.00 19.19 377 GLN A O 1
ATOM 2849 N N . GLU A 1 389 ? 23.503 23.633 -4.186 1.00 19.35 378 GLU A N 1
ATOM 2850 C CA . GLU A 1 389 ? 23.403 24.370 -2.939 1.00 19.17 378 GLU A CA 1
ATOM 2851 C C . GLU A 1 389 ? 24.775 24.461 -2.299 1.00 17.52 378 GLU A C 1
ATOM 2852 O O . GLU A 1 389 ? 25.519 23.477 -2.260 1.00 19.35 378 GLU A O 1
ATOM 2858 N N . LEU A 1 390 ? 25.096 25.641 -1.791 1.00 17.03 379 LEU A N 1
ATOM 2859 C CA . LEU A 1 390 ? 26.401 25.933 -1.219 1.00 12.83 379 LEU A CA 1
ATOM 2860 C C . LEU A 1 390 ? 26.313 25.835 0.300 1.00 18.52 379 LEU A C 1
ATOM 2861 O O . LEU A 1 390 ? 25.497 26.522 0.919 1.00 15.70 379 LEU A O 1
ATOM 2866 N N . LEU A 1 391 ? 27.143 24.986 0.893 1.00 14.62 380 LEU A N 1
ATOM 2867 C CA . LEU A 1 391 ? 27.209 24.851 2.350 1.00 15.92 380 LEU A CA 1
ATOM 2868 C C . LEU A 1 391 ? 28.384 25.691 2.824 1.00 19.15 380 LEU A C 1
ATOM 2869 O O . LEU A 1 391 ? 29.520 25.222 2.880 1.00 18.99 380 LEU A O 1
ATOM 2874 N N . LEU A 1 392 ? 28.105 26.956 3.129 1.00 17.54 381 LEU A N 1
ATOM 2875 C CA . LEU A 1 392 ? 29.101 27.825 3.731 1.00 20.01 381 LEU A CA 1
ATOM 2876 C C . LEU A 1 392 ? 29.448 27.313 5.120 1.00 21.51 381 LEU A C 1
ATOM 2877 O O . LEU A 1 392 ? 28.605 26.755 5.822 1.00 23.86 381 LEU A O 1
ATOM 2882 N N . ASP A 1 393 ? 30.709 27.494 5.510 1.00 21.55 382 ASP A N 1
ATOM 2883 C CA . ASP A 1 393 ? 31.204 27.000 6.799 1.00 20.18 382 ASP A CA 1
ATOM 2884 C C . ASP A 1 393 ? 32.138 28.072 7.353 1.00 22.52 382 ASP A C 1
ATOM 2885 O O . ASP A 1 393 ? 33.266 28.225 6.874 1.00 22.78 382 ASP A O 1
ATOM 2890 N N . LEU A 1 394 ? 31.665 28.823 8.347 1.00 24.31 383 LEU A N 1
ATOM 2891 C CA . LEU A 1 394 ? 32.426 29.946 8.869 1.00 24.78 383 LEU A CA 1
ATOM 2892 C C . LEU A 1 394 ? 33.425 29.526 9.946 1.00 32.70 383 LEU A C 1
ATOM 2893 O O . LEU A 1 394 ? 33.795 30.347 10.793 1.00 32.76 383 LEU A O 1
ATOM 2898 N N . SER A 1 395 ? 33.864 28.268 9.931 1.00 35.10 384 SER A N 1
ATOM 2899 C CA . SER A 1 395 ? 34.921 27.822 10.828 1.00 32.46 384 SER A CA 1
ATOM 2900 C C . SER A 1 395 ? 36.265 28.395 10.395 1.00 41.63 384 SER A C 1
ATOM 2901 O O . SER A 1 395 ? 36.486 28.709 9.220 1.00 39.09 384 SER A O 1
ATOM 2904 N N . ARG A 1 396 ? 37.173 28.508 11.358 1.00 42.37 385 ARG A N 1
ATOM 2905 C CA . ARG A 1 396 ? 38.481 29.113 11.129 1.00 46.61 385 ARG A CA 1
ATOM 2906 C C . ARG A 1 396 ? 39.475 28.691 12.207 1.00 50.87 385 ARG A C 1
ATOM 2907 O O . ARG A 1 396 ? 40.518 28.108 11.910 1.00 57.38 385 ARG A O 1
#

Sequence (355 aa):
TLSGERREIIRRALNKKIL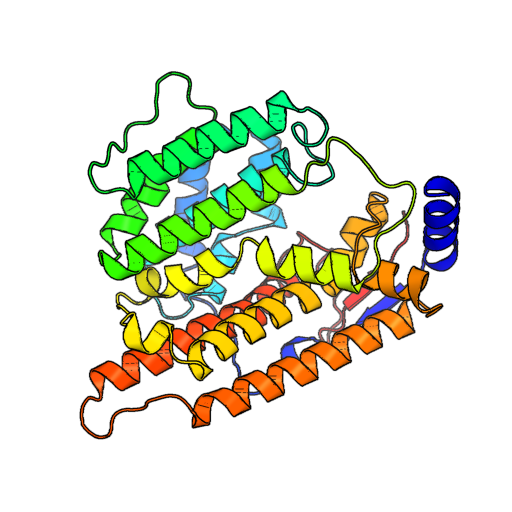VPNILELMPAWPSEFQPNIDEVNVEIDEWLKTVNVAKEKKLKHRARGNYTLLAGIYYPHCRKEKMLALSQFLYWIFFWDDEIDTGGELTEDREGTILCCAETNKCINDCLGPEPNYTPPPGSRGTVEMLYPILRDLRAGLSPVSTMRLKQELHDYVNGVKNQQKVRQEDHLPNPWDHFQMRVDDVGVIPSITQNEYAMDFTLPDWIRRHEAMEEIVLQCTKLTILLNEILSLQKEFRVSQLENLCLLFMNTYDMSIEQSIHKVLGLLKDHYKICIEAEARLPWSTTDEKLNNNIREYIRGCQRLATGTACWSYNCERYFKLSQLNDQQELLLDLSR

CATH classification: 1.10.600.10

B-factor: mean 20.67, std 9.12, range [4.29, 58.58]

GO terms:
  GO:0080016 (-)-E-beta-caryophyllene synthase activity (F, EXP)
  GO:0080017 alpha-humulene synthase activity (F, EXP)

InterPro domains:
  IPR008949 Isoprenoid synthase domain superfamily [G3DSA:1.10.600.10] (46-378)
  IPR008949 Isoprenoid synthase domain superfamily [SSF48576] (54-364)
  IPR034686 Terpene cyclase-like 2 [PTHR35201] (51-369)
  IPR034686 Terpene cyclase-like 2 [SFLDG01020] (50-369)